Protein AF-A0A935FWS9-F1 (afdb_monomer_lite)

Foldseek 3Di:
DDDDDDDDDDDDDDDPPPPDDQPPVCQKPPFAALLRCQQHDDPNHGGEPDPNSHVDDDPVVVVLQVVLVVPQAFADQVLHGDNPPGAQEEEEAEEPVSQVVLVVVQVVVVPDPVDDPRYDYFYLYYHPDALVQLLDLPRVSVVSSQVSQVVVVHGLSNHAEYEYEGHDFPDPDLDVPVVVVVVVVSVVSNVVSSCVSRVNHRYYHYDYDDDDPSDPDSRHDDNCVRRRHMDRDDD

pLDDT: mean 84.5, std 18.82, range [33.78, 98.88]

Sequence (235 aa):
MRKNFVLAVILFLTMPSYIFSQACSTTSVGFTPLNDLGTSYFRGYQGGLYQAGSNSRPYSHNAAGTTIAKQLIPLDTNGIYNPSSGRIVFLSIGMSNTNMEFGALMTLVSSSTDVNPKMRLVNGAQGGFHINLLIDSNNIYWTNVMNILTASGFSAKQVQAVWYKNVDQGSTDTTFPGYPNSLRAKHKTVLNILRNKFSNLKECYMASRIYAGYATGPANPEPSILLGLGCKMGN

Radius of gyration: 23.24 Å; chains: 1; bounding box: 45×86×51 Å

Structure (mmCIF, N/CA/C/O backbone):
data_AF-A0A935FWS9-F1
#
_entry.id   AF-A0A935FWS9-F1
#
loop_
_atom_site.group_PDB
_atom_site.id
_atom_site.type_symbol
_atom_site.label_atom_id
_atom_site.label_alt_id
_atom_site.label_comp_id
_atom_site.label_asym_id
_atom_site.label_entity_id
_atom_site.label_seq_id
_atom_site.pdbx_PDB_ins_code
_atom_site.Cartn_x
_atom_site.Cartn_y
_atom_site.Cartn_z
_atom_site.occupancy
_atom_site.B_iso_or_equiv
_atom_site.auth_seq_id
_atom_site.auth_comp_id
_atom_site.auth_asym_id
_atom_site.auth_atom_id
_atom_site.pdbx_PDB_model_num
ATOM 1 N N . MET A 1 1 ? 22.485 70.036 16.823 1.00 42.06 1 MET A N 1
ATOM 2 C CA . MET A 1 1 ? 22.776 69.002 15.804 1.00 42.06 1 MET A CA 1
ATOM 3 C C . MET A 1 1 ? 21.504 68.202 15.539 1.00 42.06 1 MET A C 1
ATOM 5 O O . MET A 1 1 ? 21.098 67.429 16.396 1.00 42.06 1 MET A O 1
ATOM 9 N N . ARG A 1 2 ? 20.816 68.460 14.418 1.00 34.12 2 ARG A N 1
ATOM 10 C CA . ARG A 1 2 ? 19.601 67.733 14.003 1.00 34.12 2 ARG A CA 1
ATOM 11 C C . ARG A 1 2 ? 20.019 66.432 13.304 1.00 34.12 2 ARG A C 1
ATOM 13 O O . ARG A 1 2 ? 20.815 66.489 12.374 1.00 34.12 2 ARG A O 1
ATOM 20 N N . LYS A 1 3 ? 19.521 65.280 13.766 1.00 40.69 3 LYS A N 1
ATOM 21 C CA . LYS A 1 3 ? 19.700 63.979 13.100 1.00 40.69 3 LYS A CA 1
ATOM 22 C C . LYS A 1 3 ? 18.551 63.785 12.108 1.00 40.69 3 LYS A C 1
ATOM 24 O O . LYS A 1 3 ? 17.404 63.675 12.530 1.00 40.69 3 LYS A O 1
ATOM 29 N N . ASN A 1 4 ? 18.861 63.760 10.815 1.00 37.09 4 ASN A N 1
ATOM 30 C CA . ASN A 1 4 ? 17.900 63.434 9.764 1.00 37.09 4 ASN A CA 1
ATOM 31 C C . ASN A 1 4 ? 17.787 61.907 9.656 1.00 37.09 4 ASN A C 1
ATOM 33 O O . ASN A 1 4 ? 18.777 61.235 9.375 1.00 37.09 4 ASN A O 1
ATOM 37 N N . PHE A 1 5 ? 16.592 61.368 9.887 1.00 41.53 5 PHE A N 1
ATOM 38 C CA . PHE A 1 5 ? 16.256 59.976 9.594 1.00 41.53 5 PHE A CA 1
ATOM 39 C C . PHE A 1 5 ? 15.811 59.893 8.130 1.00 41.53 5 PHE A C 1
ATOM 41 O O . PHE A 1 5 ? 14.834 60.534 7.748 1.00 41.53 5 PHE A O 1
ATOM 48 N N . VAL A 1 6 ? 16.531 59.131 7.306 1.00 41.31 6 VAL A N 1
ATOM 49 C CA . VAL A 1 6 ? 16.106 58.808 5.937 1.00 41.31 6 VAL A CA 1
ATOM 50 C C . VAL A 1 6 ? 15.284 57.524 6.006 1.00 41.31 6 VAL A C 1
ATOM 52 O O . VAL A 1 6 ? 15.795 56.477 6.398 1.00 41.31 6 VAL A O 1
ATOM 55 N N . LEU A 1 7 ? 14.001 57.616 5.661 1.00 36.16 7 LEU A N 1
ATOM 56 C CA . LEU A 1 7 ? 13.092 56.478 5.555 1.00 36.16 7 LEU A CA 1
ATOM 57 C C . LEU A 1 7 ? 13.214 55.900 4.134 1.00 36.16 7 LEU A C 1
ATOM 59 O O . LEU A 1 7 ? 12.848 56.564 3.166 1.00 36.16 7 LEU A O 1
ATOM 63 N N . ALA A 1 8 ? 13.755 54.689 3.993 1.00 38.66 8 ALA A N 1
ATOM 64 C CA . ALA A 1 8 ? 13.797 53.985 2.714 1.00 38.66 8 ALA A CA 1
ATOM 65 C C . ALA A 1 8 ? 12.477 53.225 2.502 1.00 38.66 8 ALA A C 1
ATOM 67 O O . ALA A 1 8 ? 12.163 52.295 3.244 1.00 38.66 8 ALA A O 1
ATOM 68 N N . VAL A 1 9 ? 11.700 53.624 1.495 1.00 40.53 9 VAL A N 1
ATOM 69 C CA . VAL A 1 9 ? 10.491 52.911 1.056 1.00 40.53 9 VAL A CA 1
ATOM 70 C C . VAL A 1 9 ? 10.910 51.844 0.044 1.00 40.53 9 VAL A C 1
ATOM 72 O O . VAL A 1 9 ? 11.349 52.169 -1.056 1.00 40.53 9 VAL A O 1
ATOM 75 N N . ILE A 1 10 ? 10.794 50.568 0.418 1.00 46.75 10 ILE A N 1
ATOM 76 C CA . ILE A 1 10 ? 11.008 49.430 -0.486 1.00 46.75 10 ILE A CA 1
ATOM 77 C C . ILE A 1 10 ? 9.683 49.130 -1.193 1.00 46.75 10 ILE A C 1
ATOM 79 O O . ILE A 1 10 ? 8.721 48.683 -0.572 1.00 46.75 10 ILE A O 1
ATOM 83 N N . LEU A 1 11 ? 9.636 49.393 -2.499 1.00 36.62 11 LEU A N 1
ATOM 84 C CA . LEU A 1 11 ? 8.504 49.081 -3.369 1.00 36.62 11 LEU A CA 1
ATOM 85 C C . LEU A 1 11 ? 8.598 47.609 -3.813 1.00 36.62 11 LEU A C 1
ATOM 87 O O . LEU A 1 11 ? 9.450 47.258 -4.629 1.00 36.62 11 LEU A O 1
ATOM 91 N N . PHE A 1 12 ? 7.738 46.736 -3.280 1.00 42.50 12 PHE A N 1
ATOM 92 C CA . PHE A 1 12 ? 7.613 45.352 -3.751 1.00 42.50 12 PHE A CA 1
ATOM 93 C C . PHE A 1 12 ? 6.838 45.318 -5.078 1.00 42.50 12 PHE A C 1
ATOM 95 O O . PHE A 1 12 ? 5.613 45.396 -5.098 1.00 42.50 12 PHE A O 1
ATOM 102 N N . LEU A 1 13 ? 7.560 45.187 -6.193 1.00 42.03 13 LEU A N 1
ATOM 103 C CA . LEU A 1 13 ? 6.992 44.832 -7.495 1.00 42.03 13 LEU A CA 1
ATOM 104 C C . LEU A 1 13 ? 6.585 43.351 -7.476 1.00 42.03 13 LEU A C 1
ATOM 106 O O . LEU A 1 13 ? 7.431 42.464 -7.576 1.00 42.03 13 LEU A O 1
ATOM 110 N N . THR A 1 14 ? 5.289 43.070 -7.343 1.00 46.28 14 THR A N 1
ATOM 111 C CA . THR A 1 14 ? 4.741 41.725 -7.547 1.00 46.28 14 THR A CA 1
ATOM 112 C C . THR A 1 14 ? 4.687 41.430 -9.045 1.00 46.28 14 THR A C 1
ATOM 114 O O . THR A 1 14 ? 3.796 41.879 -9.762 1.00 46.28 14 THR A O 1
ATOM 117 N N . MET A 1 15 ? 5.668 40.678 -9.542 1.00 50.91 15 MET A N 1
ATOM 118 C CA . MET A 1 15 ? 5.615 40.120 -10.893 1.00 50.91 15 MET A CA 1
ATOM 119 C C . MET A 1 15 ? 4.501 39.063 -10.941 1.00 50.91 15 MET A C 1
ATOM 121 O O . MET A 1 15 ? 4.548 38.116 -10.152 1.00 50.91 15 MET A O 1
ATOM 125 N N . PRO A 1 16 ? 3.493 39.187 -11.822 1.00 45.72 16 PRO A N 1
ATOM 126 C CA . PRO A 1 16 ? 2.500 38.140 -11.998 1.00 45.72 16 PRO A CA 1
ATOM 127 C C . PRO A 1 16 ? 3.188 36.907 -12.589 1.00 45.72 16 PRO A C 1
ATOM 129 O O . PRO A 1 16 ? 3.711 36.934 -13.703 1.00 45.72 16 PRO A O 1
ATOM 132 N N . SER A 1 17 ? 3.208 35.817 -11.827 1.00 43.94 17 SER A N 1
ATOM 133 C CA . SER A 1 17 ? 3.662 34.518 -12.309 1.00 43.94 17 SER A CA 1
ATOM 134 C C . SER A 1 17 ? 2.666 34.006 -13.347 1.00 43.94 17 SER A C 1
ATOM 136 O O . SER A 1 17 ? 1.604 33.491 -12.999 1.00 43.94 17 SER A O 1
ATOM 138 N N . TYR A 1 18 ? 2.994 34.147 -14.629 1.00 44.62 18 TYR A N 1
ATOM 139 C CA . TYR A 1 18 ? 2.274 33.468 -15.700 1.00 44.62 18 TYR A CA 1
ATOM 140 C C . TYR A 1 18 ? 2.532 31.963 -15.573 1.00 44.62 18 TYR A C 1
ATOM 142 O O . TYR A 1 18 ? 3.597 31.466 -15.939 1.00 44.62 18 TYR A O 1
ATOM 150 N N . ILE A 1 19 ? 1.569 31.224 -15.020 1.00 44.12 19 ILE A N 1
ATOM 151 C CA . ILE A 1 19 ? 1.578 29.763 -15.084 1.00 44.12 19 ILE A CA 1
ATOM 152 C C . ILE A 1 19 ? 1.108 29.398 -16.491 1.00 44.12 19 ILE A C 1
ATOM 154 O O . ILE A 1 19 ? -0.089 29.387 -16.774 1.00 44.12 19 ILE A O 1
ATOM 158 N N . PHE A 1 20 ? 2.050 29.140 -17.397 1.00 50.66 20 PHE A N 1
ATOM 159 C CA . PHE A 1 20 ? 1.716 28.513 -18.670 1.00 50.66 20 PHE A CA 1
ATOM 160 C C . PHE A 1 20 ? 1.107 27.134 -18.389 1.00 50.66 20 PHE A C 1
ATOM 162 O O . PHE A 1 20 ? 1.654 26.352 -17.607 1.00 50.66 20 PHE A O 1
ATOM 169 N N . SER A 1 21 ? -0.032 26.840 -19.019 1.00 49.81 21 SER A N 1
ATOM 170 C CA . SER A 1 21 ? -0.587 25.487 -19.045 1.00 49.81 21 SER A CA 1
ATOM 171 C C . SER A 1 21 ? 0.479 24.529 -19.583 1.00 49.81 21 SER A C 1
ATOM 173 O O . SER A 1 21 ? 1.124 24.822 -20.592 1.00 49.81 21 SER A O 1
ATOM 175 N N . GLN A 1 22 ? 0.705 23.407 -18.896 1.00 57.44 22 GLN A N 1
ATOM 176 C CA . GLN A 1 22 ? 1.604 22.375 -19.406 1.00 57.44 22 GLN A CA 1
ATOM 177 C C . GLN A 1 22 ? 1.050 21.843 -20.732 1.00 57.44 22 GLN A C 1
ATOM 179 O O . GLN A 1 22 ? -0.145 21.568 -20.848 1.00 57.44 22 GLN A O 1
ATOM 184 N N . ALA A 1 23 ? 1.919 21.695 -21.733 1.00 58.28 23 ALA A N 1
ATOM 185 C CA . ALA A 1 23 ? 1.564 21.097 -23.014 1.00 58.28 23 ALA A CA 1
ATOM 186 C C . ALA A 1 23 ? 1.174 19.618 -22.821 1.00 58.28 23 ALA A C 1
ATOM 188 O O . ALA A 1 23 ? 2.011 18.724 -22.900 1.00 58.28 23 ALA A O 1
ATOM 189 N N . CYS A 1 24 ? -0.114 19.365 -22.581 1.00 58.91 24 CYS A N 1
ATOM 190 C CA . CYS A 1 24 ? -0.708 18.028 -22.450 1.00 58.91 24 CYS A CA 1
ATOM 191 C C . CYS A 1 24 ? -0.886 17.293 -23.794 1.00 58.91 24 CYS A C 1
ATOM 193 O O . CYS A 1 24 ? -1.531 16.248 -23.839 1.00 58.91 24 CYS A O 1
ATOM 195 N N . SER A 1 25 ? -0.361 17.827 -24.902 1.00 64.81 25 SER A N 1
ATOM 196 C CA . SER A 1 25 ? -0.478 17.213 -26.232 1.00 64.81 25 SER A CA 1
ATOM 197 C C . SER A 1 25 ? 0.461 16.019 -26.435 1.00 64.81 25 SER A C 1
ATOM 199 O O . SER A 1 25 ? 0.202 15.181 -27.297 1.00 64.81 25 SER A O 1
ATOM 201 N N . THR A 1 26 ? 1.530 15.904 -25.643 1.00 61.75 26 THR A N 1
ATOM 202 C CA . THR A 1 26 ? 2.487 14.795 -25.742 1.00 61.75 26 THR A CA 1
ATOM 203 C C . THR A 1 26 ? 2.038 13.622 -24.873 1.00 61.75 26 THR A C 1
ATOM 205 O O . THR A 1 26 ? 2.400 13.515 -23.705 1.00 61.75 26 THR A O 1
ATOM 208 N N . THR A 1 27 ? 1.255 12.712 -25.450 1.00 63.41 27 THR A N 1
ATOM 209 C CA . THR A 1 27 ? 0.729 11.523 -24.750 1.00 63.41 27 THR A CA 1
ATOM 210 C C . THR A 1 27 ? 1.628 10.288 -24.859 1.00 63.41 27 THR A C 1
ATOM 212 O O . THR A 1 27 ? 1.347 9.267 -24.232 1.00 63.41 27 THR A O 1
ATOM 215 N N . SER A 1 28 ? 2.709 10.358 -25.644 1.00 67.25 28 SER A N 1
ATOM 216 C CA . SER A 1 28 ? 3.634 9.248 -25.879 1.00 67.25 28 SER A CA 1
ATOM 217 C C . SER A 1 28 ? 5.058 9.737 -26.137 1.00 67.25 28 SER A C 1
ATOM 219 O O . SER A 1 28 ? 5.274 10.806 -26.702 1.00 67.25 28 SER A O 1
ATOM 221 N N . VAL A 1 29 ? 6.027 8.907 -25.754 1.00 70.56 29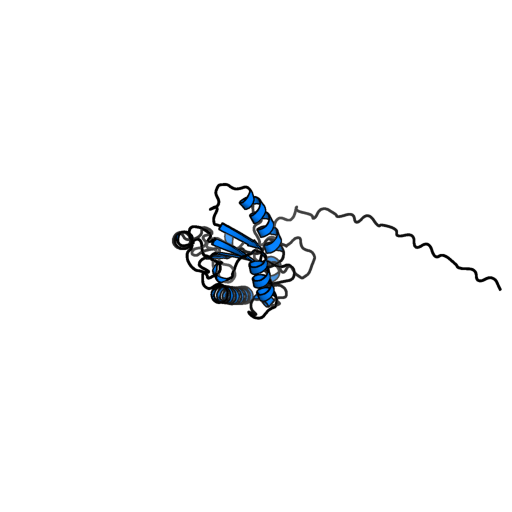 VAL A N 1
ATOM 222 C CA . VAL A 1 29 ? 7.468 9.082 -26.012 1.00 70.56 29 VAL A CA 1
ATOM 223 C C . VAL A 1 29 ? 7.977 8.163 -27.134 1.00 70.56 29 VAL A C 1
ATOM 225 O O . VAL A 1 29 ? 9.178 7.984 -27.292 1.00 70.56 29 VAL A O 1
ATOM 228 N N . GLY A 1 30 ? 7.074 7.524 -27.888 1.00 73.06 30 GLY A N 1
ATOM 229 C CA . GLY A 1 30 ? 7.418 6.645 -29.016 1.00 73.06 30 GLY A CA 1
ATOM 230 C C . GLY A 1 30 ? 7.855 5.223 -28.637 1.00 73.06 30 GLY A C 1
ATOM 231 O O . GLY A 1 30 ? 8.070 4.399 -29.522 1.00 73.06 30 GLY A O 1
ATOM 232 N N . PHE A 1 31 ? 7.944 4.897 -27.345 1.00 79.44 31 PHE A N 1
ATOM 233 C CA . PHE A 1 31 ? 8.225 3.538 -26.874 1.00 79.44 31 PHE A CA 1
ATOM 234 C C . PHE A 1 31 ? 6.938 2.738 -26.651 1.00 79.44 31 PHE A C 1
ATOM 236 O O . PHE A 1 31 ? 5.949 3.268 -26.146 1.00 79.44 31 PHE A O 1
ATOM 243 N N . THR A 1 32 ? 6.967 1.441 -26.972 1.00 83.88 32 THR A N 1
ATOM 244 C CA . THR A 1 32 ? 5.836 0.535 -26.706 1.00 83.88 32 THR A CA 1
ATOM 245 C C . THR A 1 32 ? 5.708 0.294 -25.195 1.00 83.88 32 THR A C 1
ATOM 247 O O . THR A 1 32 ? 6.705 -0.066 -24.557 1.00 83.88 32 THR A O 1
ATOM 250 N N . PRO A 1 33 ? 4.527 0.500 -24.585 1.00 83.94 33 PRO A N 1
ATOM 251 C CA . PRO A 1 33 ? 4.304 0.174 -23.179 1.00 83.94 33 PRO A CA 1
ATOM 252 C C . PRO A 1 33 ? 4.441 -1.320 -22.875 1.00 83.94 33 PRO A C 1
ATOM 254 O O . PRO A 1 33 ? 4.102 -2.165 -23.700 1.00 83.94 33 PRO A O 1
ATOM 257 N N . LEU A 1 34 ? 4.877 -1.663 -21.656 1.00 85.00 34 LEU A N 1
ATOM 258 C CA . LEU A 1 34 ? 5.063 -3.062 -21.233 1.00 85.00 34 LEU A CA 1
ATOM 259 C C . LEU A 1 34 ? 3.788 -3.904 -21.408 1.00 85.00 34 LEU A C 1
ATOM 261 O O . LEU A 1 34 ? 3.850 -5.050 -21.847 1.00 85.00 34 LEU A O 1
ATOM 265 N N . ASN A 1 35 ? 2.634 -3.325 -21.082 1.00 87.56 35 ASN A N 1
ATOM 266 C CA . ASN A 1 35 ? 1.335 -3.968 -21.231 1.00 87.56 35 ASN A CA 1
ATOM 267 C C . ASN A 1 35 ? 0.885 -4.081 -22.700 1.00 87.56 35 ASN A C 1
ATOM 269 O O . ASN A 1 35 ? 0.046 -4.916 -23.008 1.00 87.56 35 ASN A O 1
ATOM 273 N N . ASP A 1 36 ? 1.458 -3.313 -23.622 1.00 90.44 36 ASP A N 1
ATOM 274 C CA . ASP A 1 36 ? 1.115 -3.386 -25.047 1.00 90.44 36 ASP A CA 1
ATOM 275 C C . ASP A 1 36 ? 2.052 -4.324 -25.834 1.00 90.44 36 ASP A C 1
ATOM 277 O O . ASP A 1 36 ? 1.741 -4.700 -26.959 1.00 90.44 36 ASP A O 1
ATOM 281 N N . LEU A 1 37 ? 3.164 -4.775 -25.235 1.00 90.25 37 LEU A N 1
ATOM 282 C CA . LEU A 1 37 ? 4.055 -5.776 -25.843 1.00 90.25 37 LEU A CA 1
ATOM 283 C C . LEU A 1 37 ? 3.387 -7.149 -26.036 1.00 90.25 37 LEU A C 1
ATOM 285 O O . LEU A 1 37 ? 3.788 -7.909 -26.922 1.00 90.25 37 LEU A O 1
ATOM 289 N N . GLY A 1 38 ? 2.400 -7.492 -25.201 1.00 91.00 38 GLY A N 1
ATOM 290 C CA . GLY A 1 38 ? 1.742 -8.798 -25.221 1.00 91.00 38 GLY A CA 1
ATOM 291 C C . GLY A 1 38 ? 2.744 -9.946 -25.067 1.00 91.00 38 GLY A C 1
ATOM 292 O O . GLY A 1 38 ? 3.577 -9.945 -24.163 1.00 91.00 38 GLY A O 1
ATOM 293 N N . THR A 1 39 ? 2.695 -10.922 -25.973 1.00 94.38 39 THR A N 1
ATOM 294 C CA . THR A 1 39 ? 3.611 -12.076 -25.985 1.00 94.38 39 THR A CA 1
ATOM 295 C C . THR A 1 39 ? 5.015 -11.756 -26.511 1.00 94.38 39 THR A C 1
ATOM 297 O O . THR A 1 39 ? 5.860 -12.651 -26.528 1.00 94.38 39 THR A O 1
ATOM 300 N N . SER A 1 40 ? 5.274 -10.518 -26.946 1.00 94.06 40 SER A N 1
ATOM 301 C CA . SER A 1 40 ? 6.591 -10.071 -27.419 1.00 94.06 40 SER A CA 1
ATOM 302 C C . SER A 1 40 ? 7.578 -9.898 -26.263 1.00 94.06 40 SER A C 1
ATOM 304 O O . SER A 1 40 ? 7.205 -9.949 -25.091 1.00 94.06 40 SER A O 1
ATOM 306 N N . TYR A 1 41 ? 8.851 -9.671 -26.589 1.00 91.19 41 TYR A N 1
ATOM 307 C CA . TYR A 1 41 ? 9.925 -9.576 -25.605 1.00 91.19 41 TYR A CA 1
ATOM 308 C C . TYR A 1 41 ? 10.610 -8.213 -25.641 1.00 91.19 41 TYR A C 1
ATOM 310 O O . TYR A 1 41 ? 10.913 -7.678 -26.704 1.00 91.19 41 TYR A O 1
ATOM 318 N N . PHE A 1 42 ? 10.941 -7.699 -24.462 1.00 87.81 42 PHE A N 1
ATOM 319 C CA . PHE A 1 42 ? 11.822 -6.560 -24.272 1.00 87.81 42 PHE A CA 1
ATOM 320 C C . PHE A 1 42 ? 13.110 -7.031 -23.591 1.00 87.81 42 PHE A C 1
ATOM 322 O O . PHE A 1 42 ? 13.091 -7.472 -22.442 1.00 87.81 42 PHE A O 1
ATOM 329 N N . ARG A 1 43 ? 14.239 -6.984 -24.316 1.00 88.38 43 ARG A N 1
ATOM 330 C CA . ARG A 1 43 ? 15.569 -7.406 -23.822 1.00 88.38 43 ARG A CA 1
ATOM 331 C C . ARG A 1 43 ? 15.568 -8.796 -23.154 1.00 88.38 43 ARG A C 1
ATOM 333 O O . ARG A 1 43 ? 16.187 -8.993 -22.114 1.00 88.38 43 ARG A O 1
ATOM 340 N N . GLY A 1 44 ? 14.840 -9.749 -23.743 1.00 89.50 44 GLY A N 1
ATOM 341 C CA . GLY A 1 44 ? 14.724 -11.126 -23.244 1.00 89.50 44 GLY A CA 1
ATOM 342 C C . GLY A 1 44 ? 13.626 -11.363 -22.199 1.00 89.50 44 GLY A C 1
ATOM 343 O O . GLY A 1 44 ? 13.451 -12.495 -21.761 1.00 89.50 44 GLY A O 1
ATOM 344 N N . TYR A 1 45 ? 12.850 -10.340 -21.827 1.00 88.75 45 TYR A N 1
ATOM 345 C CA . TYR A 1 45 ? 11.742 -10.449 -20.873 1.00 88.75 45 TYR A CA 1
ATOM 346 C C . TYR A 1 45 ? 10.405 -10.327 -21.593 1.00 88.75 45 TYR A C 1
ATOM 348 O O . TYR A 1 45 ? 10.212 -9.391 -22.365 1.00 88.75 45 TYR A O 1
ATOM 356 N N . GLN A 1 46 ? 9.494 -11.269 -21.349 1.00 92.56 46 GLN A N 1
ATOM 357 C CA . GLN A 1 46 ? 8.160 -11.240 -21.948 1.00 92.56 46 GLN A CA 1
ATOM 358 C C . GLN A 1 46 ? 7.383 -10.003 -21.475 1.00 92.56 46 GLN A C 1
ATOM 360 O O . GLN A 1 46 ? 7.489 -9.605 -20.313 1.00 92.56 46 GLN A O 1
ATOM 365 N N . GLY A 1 47 ? 6.623 -9.409 -22.392 1.00 90.94 47 GLY A N 1
ATOM 366 C CA . GLY A 1 47 ? 5.680 -8.337 -22.117 1.00 90.94 47 GLY A CA 1
ATOM 367 C C . GLY A 1 47 ? 4.484 -8.778 -21.276 1.00 90.94 47 GLY A C 1
ATOM 368 O O . GLY A 1 47 ? 4.410 -9.910 -20.795 1.00 90.94 47 GLY A O 1
ATOM 369 N N . GLY A 1 48 ? 3.527 -7.865 -21.113 1.00 90.94 48 GLY A N 1
ATOM 370 C CA . GLY A 1 48 ? 2.371 -8.064 -20.245 1.00 90.94 48 GLY A CA 1
ATOM 371 C C . GLY A 1 48 ? 2.688 -7.819 -18.767 1.00 90.94 48 GLY A C 1
ATOM 372 O O . GLY A 1 48 ? 3.833 -7.861 -18.321 1.00 90.94 48 GLY A O 1
ATOM 373 N N . LEU A 1 49 ? 1.650 -7.529 -17.984 1.00 88.31 49 LEU A N 1
ATOM 374 C CA . LEU A 1 49 ? 1.769 -7.365 -16.528 1.00 88.31 49 LEU A CA 1
ATOM 375 C C . LEU A 1 49 ? 1.824 -8.710 -15.781 1.00 88.31 49 LEU A C 1
ATOM 377 O O . LEU A 1 49 ? 2.169 -8.751 -14.599 1.00 88.31 49 LEU A O 1
ATOM 381 N N . TYR A 1 50 ? 1.474 -9.801 -16.463 1.00 90.44 50 TYR A N 1
ATOM 382 C CA . TYR A 1 50 ? 1.394 -11.160 -15.942 1.00 90.44 50 TYR A CA 1
ATOM 383 C C . TYR A 1 50 ? 1.938 -12.177 -16.955 1.00 90.44 50 TYR A C 1
ATOM 385 O O . TYR A 1 50 ? 2.265 -11.844 -18.093 1.00 90.44 50 TYR A O 1
ATOM 393 N N . GLN A 1 51 ? 2.039 -13.438 -16.525 1.00 88.88 51 GLN A N 1
ATOM 394 C CA . GLN A 1 51 ? 2.549 -14.541 -17.346 1.00 88.88 51 GLN A CA 1
ATOM 395 C C . GLN A 1 51 ? 1.830 -14.647 -18.702 1.00 88.88 51 GLN A C 1
ATOM 397 O O . GLN A 1 51 ? 0.649 -14.312 -18.820 1.00 88.88 51 GLN A O 1
ATOM 402 N N . ALA A 1 52 ? 2.554 -15.157 -19.703 1.00 91.75 52 ALA A N 1
ATOM 403 C CA . ALA A 1 52 ? 2.068 -15.368 -21.066 1.00 91.75 52 ALA A CA 1
ATOM 404 C C . ALA A 1 52 ? 1.634 -14.082 -21.798 1.00 91.75 52 ALA A C 1
ATOM 406 O O . ALA A 1 52 ? 0.785 -14.136 -22.684 1.00 91.75 52 ALA A O 1
ATOM 407 N N . GLY A 1 53 ? 2.200 -12.922 -21.448 1.00 92.31 53 GLY A N 1
ATOM 408 C CA . GLY A 1 53 ? 1.883 -11.660 -22.125 1.00 92.31 53 GLY A CA 1
ATOM 409 C C . GLY A 1 53 ? 0.551 -11.029 -21.717 1.00 92.31 53 GLY A C 1
ATOM 410 O O . GLY A 1 53 ? 0.076 -10.113 -22.384 1.00 92.31 53 GLY A O 1
ATOM 411 N N . SER A 1 54 ? -0.079 -11.517 -20.647 1.00 93.56 54 SER A N 1
ATOM 412 C CA . SER A 1 54 ? -1.396 -11.053 -20.210 1.00 93.56 54 SER A CA 1
ATOM 413 C C . SER A 1 54 ? -1.314 -9.771 -19.380 1.00 93.56 54 SER A C 1
ATOM 415 O O . SER A 1 54 ? -0.404 -9.584 -18.575 1.00 93.56 54 SER A O 1
ATOM 417 N N . ASN A 1 55 ? -2.328 -8.913 -19.500 1.00 91.44 55 ASN A N 1
ATOM 418 C CA . ASN A 1 55 ? -2.561 -7.797 -18.572 1.00 9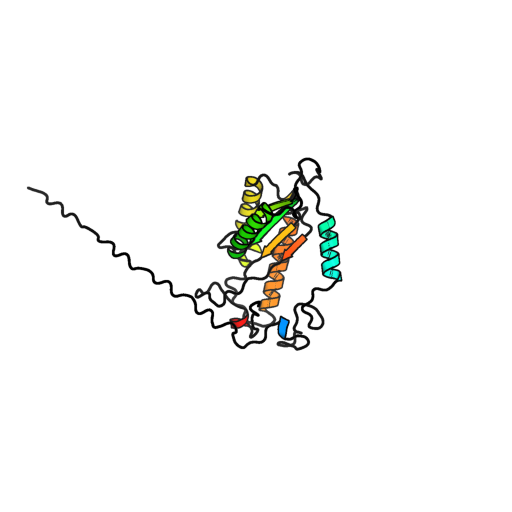1.44 55 ASN A CA 1
ATOM 419 C C . ASN A 1 55 ? -3.687 -8.076 -17.580 1.00 91.44 55 ASN A C 1
ATOM 421 O O . ASN A 1 55 ? -3.925 -7.287 -16.665 1.00 91.44 55 ASN A O 1
ATOM 425 N N . SER A 1 56 ? -4.380 -9.199 -17.747 1.00 91.69 56 SER A N 1
ATOM 426 C CA . SER A 1 56 ? -5.412 -9.638 -16.825 1.00 91.69 56 SER A CA 1
ATOM 427 C C . SER A 1 56 ? -4.754 -10.326 -15.642 1.00 91.69 56 SER A C 1
ATOM 429 O O . SER A 1 56 ? -4.019 -11.303 -15.799 1.00 91.69 56 SER A O 1
ATOM 431 N N . ARG A 1 57 ? -5.047 -9.823 -14.441 1.00 88.94 57 ARG A N 1
ATOM 432 C CA . ARG A 1 57 ? -4.573 -10.443 -13.206 1.00 88.94 57 ARG A CA 1
ATOM 433 C C . ARG A 1 57 ? -5.053 -11.898 -13.130 1.00 88.94 57 ARG A C 1
ATOM 435 O O . ARG A 1 57 ? -6.249 -12.125 -13.314 1.00 88.94 57 ARG A O 1
ATOM 442 N N . PRO A 1 58 ? -4.170 -12.872 -12.831 1.00 93.75 58 PRO A N 1
ATOM 443 C CA . PRO A 1 58 ? -4.557 -14.269 -12.714 1.00 93.75 58 PRO A CA 1
ATOM 444 C C . PRO A 1 58 ? -5.702 -14.461 -11.721 1.00 93.75 58 PRO A C 1
ATOM 446 O O . PRO A 1 58 ? -5.681 -13.897 -10.622 1.00 93.75 58 PRO A O 1
ATOM 449 N N . TYR A 1 59 ? -6.671 -15.305 -12.085 1.00 93.75 59 TYR A N 1
ATOM 450 C CA . TYR A 1 59 ? -7.829 -15.614 -11.242 1.00 93.75 59 TYR A CA 1
ATOM 451 C C . TYR A 1 59 ? -7.414 -16.071 -9.839 1.00 93.75 59 TYR A C 1
ATOM 453 O O . TYR A 1 59 ? -7.954 -15.586 -8.849 1.00 93.75 59 TYR A O 1
ATOM 461 N N . SER A 1 60 ? -6.400 -16.936 -9.746 1.00 93.75 60 SER A N 1
ATOM 462 C CA . SER A 1 60 ? -5.874 -17.439 -8.473 1.00 93.75 60 SER A CA 1
ATOM 463 C C . SER A 1 60 ? -5.368 -16.325 -7.551 1.00 93.75 60 SER A C 1
ATOM 465 O O . SER A 1 60 ? -5.562 -16.402 -6.341 1.00 93.75 60 SER A O 1
ATOM 467 N N . HIS A 1 61 ? -4.778 -15.260 -8.102 1.00 91.00 61 HIS A N 1
ATOM 468 C CA . HIS A 1 61 ? -4.320 -14.117 -7.314 1.00 91.00 61 HIS A CA 1
ATOM 469 C C . HIS A 1 61 ? -5.499 -13.295 -6.776 1.00 91.00 61 HIS A C 1
ATOM 471 O O . HIS A 1 61 ? -5.506 -12.930 -5.603 1.00 91.00 61 HIS A O 1
ATOM 477 N N . ASN A 1 62 ? -6.521 -13.044 -7.605 1.00 90.19 62 ASN A N 1
ATOM 478 C CA . ASN A 1 62 ? -7.741 -12.364 -7.158 1.00 90.19 62 ASN A CA 1
ATOM 479 C C . ASN A 1 62 ? -8.486 -13.185 -6.097 1.00 90.19 62 ASN A C 1
ATOM 481 O O . ASN A 1 62 ? -8.848 -12.648 -5.055 1.00 90.19 62 ASN A O 1
ATOM 485 N N . ALA A 1 63 ? -8.657 -14.490 -6.321 1.00 95.50 63 ALA A N 1
ATOM 486 C CA . ALA A 1 63 ? -9.314 -15.389 -5.376 1.00 95.50 63 ALA A CA 1
ATOM 487 C C . ALA A 1 63 ? -8.577 -15.452 -4.026 1.00 95.50 63 ALA A C 1
ATOM 489 O O . ALA A 1 63 ? -9.221 -15.435 -2.973 1.00 95.50 63 ALA A O 1
ATOM 490 N N . ALA A 1 64 ? -7.238 -15.465 -4.039 1.00 95.69 64 ALA A N 1
ATOM 491 C CA . ALA A 1 64 ? -6.429 -15.399 -2.824 1.00 95.69 64 ALA A CA 1
ATOM 492 C C . ALA A 1 64 ? -6.644 -14.077 -2.068 1.00 95.69 64 ALA A C 1
ATOM 494 O O . ALA A 1 64 ? -6.923 -14.110 -0.870 1.00 95.69 64 ALA A O 1
ATOM 495 N N . GLY A 1 65 ? -6.599 -12.934 -2.764 1.00 94.38 65 GLY A N 1
ATOM 496 C CA . GLY A 1 65 ? -6.877 -11.619 -2.171 1.00 94.38 65 GLY A CA 1
ATOM 497 C C . GLY A 1 65 ? -8.275 -11.545 -1.555 1.00 94.38 65 GLY A C 1
ATOM 498 O O . GLY A 1 65 ? -8.421 -11.241 -0.377 1.00 94.38 65 GLY A O 1
ATOM 499 N N . THR A 1 66 ? -9.313 -11.961 -2.289 1.00 95.62 66 THR A N 1
ATOM 500 C CA . THR A 1 66 ? -10.688 -12.016 -1.764 1.00 95.62 66 THR A CA 1
ATOM 501 C C . THR A 1 66 ? -10.818 -12.939 -0.549 1.00 95.62 66 THR A C 1
ATOM 503 O O . THR A 1 66 ? -11.556 -12.629 0.386 1.00 95.62 66 THR A O 1
ATOM 506 N N . THR A 1 67 ? -10.109 -14.070 -0.533 1.00 97.81 67 THR A N 1
ATOM 507 C CA . THR A 1 67 ? -10.102 -14.988 0.616 1.00 97.81 67 THR A CA 1
ATOM 508 C C . THR A 1 67 ? -9.482 -14.329 1.847 1.00 97.81 67 THR A C 1
ATOM 510 O O . THR A 1 67 ? -10.036 -14.448 2.936 1.00 97.81 67 THR A O 1
ATOM 513 N N . ILE A 1 68 ? -8.381 -13.592 1.679 1.00 97.56 68 ILE A N 1
ATOM 514 C CA . ILE A 1 68 ? -7.728 -12.834 2.753 1.00 97.56 68 ILE A CA 1
ATOM 515 C C . ILE A 1 68 ? -8.624 -11.687 3.238 1.00 97.56 68 ILE A C 1
ATOM 517 O O . ILE A 1 68 ? -8.818 -11.532 4.444 1.00 97.56 68 ILE A O 1
ATOM 521 N N . ALA A 1 69 ? -9.221 -10.923 2.320 1.00 96.12 69 ALA A N 1
ATOM 522 C CA . ALA A 1 69 ? -10.089 -9.791 2.635 1.00 96.12 69 ALA A CA 1
ATOM 523 C C . ALA A 1 69 ? -11.299 -10.202 3.497 1.00 96.12 69 ALA A C 1
ATOM 525 O O . ALA A 1 69 ? -11.689 -9.492 4.423 1.00 96.12 69 ALA A O 1
ATOM 526 N N . LYS A 1 70 ? -11.855 -11.401 3.270 1.00 96.38 70 LYS A N 1
ATOM 527 C CA . LYS A 1 70 ? -12.936 -11.970 4.099 1.00 96.38 70 LYS A CA 1
ATOM 528 C C . LYS A 1 70 ? -12.519 -12.283 5.542 1.00 96.38 70 LYS A C 1
ATOM 530 O O . LYS A 1 70 ? -13.385 -12.482 6.387 1.00 96.38 70 LYS A O 1
ATOM 535 N N . GLN A 1 71 ? -11.221 -12.336 5.836 1.00 97.38 71 GLN A N 1
ATOM 536 C CA . GLN A 1 71 ? -10.691 -12.581 7.180 1.00 97.38 71 GLN A CA 1
ATOM 537 C C . GLN A 1 71 ? -10.399 -11.290 7.954 1.00 97.38 71 GLN A C 1
ATOM 539 O O . GLN A 1 71 ? -9.901 -11.366 9.083 1.00 97.38 71 GLN A O 1
ATOM 544 N N . LEU A 1 72 ? -10.631 -10.112 7.366 1.00 98.19 72 LEU A N 1
ATOM 545 C CA . LEU A 1 72 ? -10.464 -8.852 8.083 1.00 98.19 72 LEU A CA 1
ATOM 546 C C . LEU A 1 72 ? -11.612 -8.681 9.079 1.00 98.19 72 LEU A C 1
ATOM 548 O O . LEU A 1 72 ? -12.785 -8.746 8.717 1.00 98.19 72 LEU A O 1
ATOM 552 N N . ILE A 1 73 ? -11.269 -8.462 10.345 1.00 98.19 73 ILE A N 1
ATOM 553 C CA . ILE A 1 73 ? -12.229 -8.425 11.454 1.00 98.19 73 ILE A CA 1
ATOM 554 C C . ILE A 1 73 ? -11.971 -7.207 12.340 1.00 98.19 73 ILE A C 1
ATOM 556 O O . ILE A 1 73 ? -10.831 -6.776 12.461 1.00 98.19 73 ILE A O 1
ATOM 560 N N . PRO A 1 74 ? -12.986 -6.605 12.974 1.00 98.50 74 PRO A N 1
ATOM 561 C CA . PRO A 1 74 ? -12.764 -5.477 13.871 1.00 98.50 74 PRO A CA 1
ATOM 562 C C . PRO A 1 74 ? -11.892 -5.880 15.070 1.00 98.50 74 PRO A C 1
ATOM 564 O O . PRO A 1 74 ? -12.246 -6.784 15.824 1.00 98.50 74 PRO A O 1
ATOM 567 N N . LEU A 1 75 ? -10.765 -5.189 15.250 1.00 98.81 75 LEU A N 1
ATOM 568 C CA . LEU A 1 75 ? -9.828 -5.387 16.356 1.00 98.81 75 LEU A CA 1
ATOM 569 C C . LEU A 1 75 ? -9.861 -4.187 17.307 1.00 98.81 75 LEU A C 1
ATOM 571 O O . LEU A 1 75 ? -10.031 -3.045 16.869 1.00 98.81 75 LEU A O 1
ATOM 575 N N . ASP A 1 76 ? -9.685 -4.423 18.601 1.00 98.56 76 ASP A N 1
ATOM 576 C CA . ASP A 1 76 ? -9.381 -3.373 19.574 1.00 98.56 76 ASP A CA 1
ATOM 577 C C . ASP A 1 76 ? -7.912 -2.916 19.479 1.00 98.56 76 ASP A C 1
ATOM 579 O O . ASP A 1 76 ? -7.120 -3.453 18.703 1.00 98.56 76 ASP A O 1
ATOM 583 N N . THR A 1 77 ? -7.518 -1.918 20.272 1.00 98.00 77 THR A N 1
ATOM 584 C CA . THR A 1 77 ? -6.147 -1.376 20.272 1.00 98.00 77 THR A CA 1
ATOM 585 C C . THR A 1 77 ? -5.086 -2.387 20.723 1.00 98.00 77 THR A C 1
ATOM 587 O O . THR A 1 77 ? -3.907 -2.206 20.409 1.00 98.00 77 THR A O 1
ATOM 590 N N . ASN A 1 78 ? -5.470 -3.487 21.374 1.00 98.06 78 ASN A N 1
ATOM 591 C CA . ASN A 1 78 ? -4.574 -4.591 21.716 1.00 98.06 78 ASN A CA 1
ATOM 592 C C . ASN A 1 78 ? -4.425 -5.613 20.580 1.00 98.06 78 ASN A C 1
ATOM 594 O O . ASN A 1 78 ? -3.601 -6.523 20.694 1.00 98.06 78 ASN A O 1
ATOM 598 N N . GLY A 1 79 ? -5.152 -5.442 19.471 1.00 98.12 79 GLY A N 1
ATOM 599 C CA . GLY A 1 79 ? -5.168 -6.369 18.343 1.00 98.12 79 GLY A CA 1
ATOM 600 C C . GLY A 1 79 ? -6.066 -7.580 18.570 1.00 98.12 79 GLY A C 1
ATOM 601 O O . GLY A 1 79 ? -5.904 -8.579 17.873 1.00 98.12 79 GLY A O 1
ATOM 602 N N . ILE A 1 80 ? -6.972 -7.512 19.546 1.00 98.38 80 ILE A N 1
ATOM 603 C CA . ILE A 1 80 ? -7.884 -8.595 19.910 1.00 98.38 80 ILE A CA 1
ATOM 604 C C . ILE A 1 80 ? -9.223 -8.353 19.214 1.00 98.38 80 ILE A C 1
ATOM 606 O O . ILE A 1 80 ? -9.687 -7.217 19.105 1.00 98.38 80 ILE A O 1
ATOM 610 N N . TYR A 1 81 ? -9.846 -9.421 18.713 1.00 98.50 81 TYR A N 1
ATOM 611 C CA . TYR A 1 81 ? -11.154 -9.338 18.068 1.00 98.50 81 TYR A CA 1
ATOM 612 C C . TYR A 1 81 ? -12.195 -8.713 19.002 1.00 98.50 81 TYR A C 1
ATOM 614 O O . TYR A 1 81 ? -12.432 -9.202 20.104 1.00 98.50 81 TYR A O 1
ATOM 622 N N . ASN A 1 82 ? -12.829 -7.636 18.539 1.00 98.12 82 ASN A N 1
ATOM 623 C CA . ASN A 1 82 ? -13.856 -6.922 19.282 1.00 98.12 82 ASN A CA 1
ATOM 624 C C . ASN A 1 82 ? -14.963 -6.451 18.320 1.00 98.12 82 ASN A C 1
ATOM 626 O O . ASN A 1 82 ? -14.816 -5.412 17.668 1.00 98.12 82 ASN A O 1
ATOM 630 N N . PRO A 1 83 ? -16.089 -7.180 18.215 1.00 96.44 83 PRO A N 1
ATOM 631 C CA . PRO A 1 83 ? -17.163 -6.832 17.283 1.00 96.44 83 PRO A CA 1
ATOM 632 C C . PRO A 1 83 ? -17.891 -5.532 17.655 1.00 96.44 83 PRO A C 1
ATOM 634 O O . PRO A 1 83 ? -18.376 -4.812 16.775 1.00 96.44 83 PRO A O 1
ATOM 637 N N . SER A 1 84 ? -17.940 -5.191 18.943 1.00 96.06 84 SER A N 1
ATOM 638 C CA . SER A 1 84 ? -18.701 -4.049 19.452 1.00 96.06 84 SER A CA 1
ATOM 639 C C . SER A 1 84 ? -17.994 -2.728 19.151 1.00 96.06 84 SER A C 1
ATOM 641 O O . SER A 1 84 ? -18.536 -1.878 18.438 1.00 96.06 84 SER A O 1
ATOM 643 N N . SER A 1 85 ? -16.753 -2.566 19.609 1.00 95.88 85 SER A N 1
ATOM 644 C CA . SER A 1 85 ? -16.007 -1.303 19.511 1.00 95.88 85 SER A CA 1
ATOM 645 C C . SER A 1 85 ? -14.772 -1.366 18.611 1.00 95.88 85 SER A C 1
ATOM 647 O O . SER A 1 85 ? -14.256 -0.312 18.238 1.00 95.88 85 SER A O 1
ATOM 649 N N . GLY A 1 86 ? -14.342 -2.558 18.188 1.00 98.25 86 GLY A N 1
ATOM 650 C CA . GLY A 1 86 ? -13.164 -2.731 17.343 1.00 98.25 86 GLY A CA 1
ATOM 651 C C . GLY A 1 86 ? -13.297 -2.114 15.949 1.00 98.25 86 GLY A C 1
ATOM 652 O O . GLY A 1 86 ? -14.381 -1.705 15.501 1.00 98.25 86 GLY A O 1
ATOM 653 N N . ARG A 1 87 ? -12.160 -2.035 15.255 1.00 98.44 87 ARG A N 1
ATOM 654 C CA . ARG A 1 87 ? -12.011 -1.422 13.930 1.00 98.44 87 ARG A CA 1
ATOM 655 C C . ARG A 1 87 ? -11.094 -2.242 13.031 1.00 98.44 87 ARG A C 1
ATOM 657 O O . ARG A 1 87 ? -10.216 -2.955 13.506 1.00 98.44 87 ARG A O 1
ATOM 664 N N . ILE A 1 88 ? -11.310 -2.120 11.728 1.00 98.56 88 ILE A N 1
ATOM 665 C CA . ILE A 1 88 ? -10.418 -2.643 10.691 1.00 98.56 88 ILE A CA 1
ATOM 666 C C . ILE A 1 88 ? -9.623 -1.449 10.173 1.00 98.56 88 ILE A C 1
ATOM 668 O O . ILE A 1 88 ? -10.196 -0.593 9.498 1.00 98.56 88 ILE A O 1
ATOM 672 N N . VAL A 1 89 ? -8.341 -1.339 10.523 1.00 98.69 89 VAL A N 1
ATOM 673 C CA . VAL A 1 89 ? -7.530 -0.192 10.092 1.00 98.69 89 VAL A CA 1
ATOM 674 C C . VAL A 1 89 ? -6.896 -0.483 8.734 1.00 98.69 89 VAL A C 1
ATOM 676 O O . VAL A 1 89 ? -6.176 -1.474 8.570 1.00 98.69 89 VAL A O 1
ATOM 679 N N . PHE A 1 90 ? -7.171 0.407 7.779 1.00 98.75 90 PHE A N 1
ATOM 680 C CA . PHE A 1 90 ? -6.577 0.452 6.448 1.00 98.75 90 PHE A CA 1
ATOM 681 C C . PHE A 1 90 ? -5.618 1.646 6.370 1.00 98.75 90 PHE A C 1
ATOM 683 O O . PHE A 1 90 ? -6.041 2.800 6.426 1.00 98.75 90 PHE A O 1
ATOM 690 N N . LEU A 1 91 ? -4.319 1.368 6.293 1.00 98.88 91 LEU A N 1
ATOM 691 C CA . LEU A 1 91 ? -3.263 2.373 6.428 1.00 98.88 91 LEU A CA 1
ATOM 692 C C . LEU A 1 91 ? -2.613 2.689 5.078 1.00 98.88 91 LEU A C 1
ATOM 694 O O . LEU A 1 91 ? -2.239 1.778 4.344 1.00 98.88 91 LEU A O 1
ATOM 698 N N . SER A 1 92 ? -2.396 3.964 4.765 1.00 98.81 92 SER A N 1
ATOM 699 C CA . SER A 1 92 ? -1.528 4.336 3.644 1.00 98.81 92 SER A CA 1
ATOM 700 C C . SER A 1 92 ? -0.056 4.353 4.066 1.00 98.81 92 SER A C 1
ATOM 702 O O . SER A 1 92 ? 0.294 4.830 5.145 1.00 98.81 92 SER A O 1
ATOM 704 N N . ILE A 1 93 ? 0.819 3.849 3.196 1.00 98.75 93 ILE A N 1
ATOM 705 C CA . ILE A 1 93 ? 2.275 3.918 3.337 1.00 98.75 93 ILE A CA 1
ATOM 706 C C . ILE A 1 93 ? 2.846 4.427 2.022 1.00 98.75 93 ILE A C 1
ATOM 708 O O . ILE A 1 93 ? 2.656 3.830 0.959 1.00 98.75 93 ILE A O 1
ATOM 712 N N . GLY A 1 94 ? 3.567 5.538 2.072 1.00 96.81 94 GLY A N 1
ATOM 713 C CA . GLY A 1 94 ? 4.071 6.146 0.863 1.00 96.81 94 GLY A CA 1
ATOM 714 C C . GLY A 1 94 ? 4.602 7.558 0.991 1.00 96.81 94 GLY A C 1
ATOM 715 O O . GLY A 1 94 ? 4.837 8.075 2.080 1.00 96.81 94 GLY A O 1
ATOM 716 N N . MET A 1 95 ? 4.779 8.147 -0.185 1.00 94.25 95 MET A N 1
ATOM 717 C CA . MET A 1 95 ? 5.308 9.490 -0.414 1.00 94.25 95 MET A CA 1
ATOM 718 C C . MET A 1 95 ? 4.184 10.523 -0.625 1.00 94.25 95 MET A C 1
ATOM 720 O O . MET A 1 95 ? 3.010 10.219 -0.406 1.00 94.25 95 MET A O 1
ATOM 724 N N . SER A 1 96 ? 4.511 11.742 -1.069 1.00 93.50 96 SER A N 1
ATOM 725 C CA . SER A 1 96 ? 3.540 12.839 -1.243 1.00 93.50 96 SER A CA 1
ATOM 726 C C . SER A 1 96 ? 2.367 12.492 -2.167 1.00 93.50 96 SER A C 1
ATOM 728 O O . SER A 1 96 ? 1.235 12.843 -1.843 1.00 93.50 96 SER A O 1
ATOM 730 N N . ASN A 1 97 ? 2.592 11.779 -3.280 1.00 91.81 97 ASN A N 1
ATOM 731 C CA . ASN A 1 97 ? 1.485 11.357 -4.150 1.00 91.81 97 ASN A CA 1
ATOM 732 C C . ASN A 1 97 ? 0.535 10.409 -3.416 1.00 91.81 97 ASN A C 1
ATOM 734 O O . ASN A 1 97 ? -0.673 10.596 -3.476 1.00 91.81 97 ASN A O 1
ATOM 738 N N . THR A 1 98 ? 1.074 9.449 -2.661 1.00 96.12 98 THR A N 1
ATOM 739 C CA . THR A 1 98 ? 0.267 8.539 -1.842 1.00 96.12 98 THR A CA 1
ATOM 740 C C . THR A 1 98 ? -0.538 9.310 -0.801 1.00 96.12 98 THR A C 1
ATOM 742 O O . THR A 1 98 ? -1.712 9.019 -0.617 1.00 96.12 98 THR A O 1
ATOM 745 N N . ASN A 1 99 ? 0.056 10.324 -0.164 1.00 97.19 99 ASN A N 1
ATOM 746 C CA . ASN A 1 99 ? -0.647 11.168 0.802 1.00 97.19 99 ASN A CA 1
ATOM 747 C C . ASN A 1 99 ? -1.840 11.902 0.167 1.00 97.19 99 ASN A C 1
ATOM 749 O O . ASN A 1 99 ? -2.929 11.888 0.731 1.00 97.19 99 ASN A O 1
ATOM 753 N N . MET A 1 100 ? -1.653 12.505 -1.010 1.00 96.25 100 MET A N 1
ATOM 754 C CA . MET A 1 100 ? -2.718 13.231 -1.715 1.00 96.25 100 MET A CA 1
ATOM 755 C C . MET A 1 100 ? -3.811 12.293 -2.241 1.00 96.25 100 MET A C 1
ATOM 757 O O . MET A 1 100 ? -4.994 12.532 -2.011 1.00 96.25 100 MET A O 1
ATOM 761 N N . GLU A 1 101 ? -3.425 11.201 -2.903 1.00 96.50 101 GLU A N 1
ATOM 762 C CA . GLU A 1 101 ? -4.363 10.227 -3.474 1.00 96.50 101 GLU A CA 1
ATOM 763 C C . GLU A 1 101 ? -5.168 9.509 -2.389 1.00 96.50 101 GLU A C 1
ATOM 765 O O . GLU A 1 101 ? -6.383 9.364 -2.507 1.00 96.50 101 GLU A O 1
ATOM 770 N N . PHE A 1 102 ? -4.516 9.103 -1.297 1.00 97.75 102 PHE A N 1
ATOM 771 C CA . PHE A 1 102 ? -5.213 8.478 -0.180 1.00 97.75 102 PHE A CA 1
ATOM 772 C C . PHE A 1 102 ? -6.097 9.481 0.568 1.00 97.75 102 PHE A C 1
ATOM 774 O O . PHE A 1 102 ? -7.165 9.109 1.042 1.00 97.75 102 PHE A O 1
ATOM 781 N N . GLY A 1 103 ? -5.712 10.762 0.618 1.00 97.88 103 GLY A N 1
ATOM 782 C CA . GLY A 1 103 ? -6.582 11.833 1.104 1.00 97.88 103 GLY A CA 1
ATOM 783 C C . GLY A 1 103 ? -7.880 11.936 0.295 1.00 97.88 103 GLY A C 1
ATOM 784 O O . GLY A 1 103 ? -8.963 11.939 0.877 1.00 97.88 103 GLY A O 1
ATOM 785 N N . ALA A 1 104 ? -7.790 11.916 -1.038 1.00 97.12 104 ALA A N 1
ATOM 786 C CA . ALA A 1 104 ? -8.970 11.890 -1.904 1.00 97.12 104 ALA A CA 1
ATOM 787 C C . ALA A 1 104 ? -9.814 10.618 -1.694 1.00 97.12 104 ALA A C 1
ATOM 789 O O . ALA A 1 104 ? -11.039 10.700 -1.600 1.00 97.12 104 ALA A O 1
ATOM 790 N N . LEU A 1 105 ? -9.175 9.450 -1.544 1.00 96.12 105 LEU A N 1
ATOM 791 C CA . LEU A 1 105 ? -9.872 8.206 -1.205 1.00 96.12 105 LEU A CA 1
ATOM 792 C C . LEU A 1 105 ? -10.629 8.324 0.120 1.00 96.12 105 LEU A C 1
ATOM 794 O O . LEU A 1 105 ? -11.770 7.883 0.203 1.00 96.12 105 LEU A O 1
ATOM 798 N N . MET A 1 106 ? -10.023 8.916 1.149 1.00 97.44 106 MET A N 1
ATOM 799 C CA . MET A 1 106 ? -10.686 9.125 2.436 1.00 97.44 106 MET A CA 1
ATOM 800 C C . MET A 1 106 ? -11.947 9.982 2.284 1.00 97.44 106 MET A C 1
ATOM 802 O O . MET A 1 106 ? -12.970 9.643 2.876 1.00 97.44 106 MET A O 1
ATOM 806 N N . THR A 1 107 ? -11.913 11.028 1.450 1.00 96.44 107 THR A N 1
ATOM 807 C CA . THR A 1 107 ? -13.104 11.830 1.124 1.00 96.44 107 THR A CA 1
ATOM 808 C C . THR A 1 107 ? -14.183 10.987 0.443 1.00 96.44 107 THR A C 1
ATOM 810 O O . THR A 1 107 ? -15.327 11.000 0.894 1.00 96.44 107 THR A O 1
ATOM 813 N N . LEU A 1 108 ? -13.829 10.202 -0.579 1.00 94.69 108 LEU A N 1
ATOM 814 C CA . LEU A 1 108 ? -14.776 9.335 -1.297 1.00 94.69 108 LEU A CA 1
ATOM 815 C C . LEU A 1 108 ? -15.377 8.245 -0.398 1.00 94.69 108 LEU A C 1
ATOM 817 O O . LEU A 1 108 ? -16.564 7.948 -0.475 1.00 94.69 108 LEU A O 1
ATOM 821 N N . VAL A 1 109 ? -14.566 7.652 0.476 1.00 94.38 109 VAL A N 1
ATOM 822 C CA . VAL A 1 109 ? -15.019 6.635 1.432 1.00 94.38 109 VAL A CA 1
ATOM 823 C C . VAL A 1 109 ? -15.946 7.244 2.477 1.00 94.38 109 VAL A C 1
ATOM 825 O O . VAL A 1 109 ? -16.923 6.608 2.856 1.00 94.38 109 VAL A O 1
ATOM 828 N N . SER A 1 110 ? -15.677 8.471 2.930 1.00 91.31 110 SER A N 1
ATOM 829 C CA . SER A 1 110 ? -16.508 9.121 3.948 1.00 91.31 110 SER A CA 1
ATOM 830 C C . SER A 1 110 ? -17.942 9.402 3.487 1.00 91.31 110 SER A C 1
ATOM 832 O O . SER A 1 110 ? -18.833 9.491 4.329 1.00 91.31 110 SER A O 1
ATOM 834 N N . SER A 1 111 ? -18.175 9.507 2.175 1.00 89.94 111 SER A N 1
ATOM 835 C CA . SER A 1 111 ? -19.503 9.695 1.584 1.00 89.94 111 SER A CA 1
ATOM 836 C C . SER A 1 111 ? -20.157 8.402 1.079 1.00 89.94 111 SER A C 1
ATOM 838 O O . SER A 1 111 ? -21.300 8.446 0.627 1.00 89.94 111 SER A O 1
ATOM 840 N N . SER A 1 112 ? -19.469 7.257 1.141 1.00 93.38 112 SER A N 1
ATOM 841 C CA . SER A 1 112 ? -19.954 5.988 0.587 1.00 93.38 112 SER A CA 1
ATOM 842 C C . SER A 1 112 ? -20.669 5.134 1.635 1.00 93.38 112 SER A C 1
ATOM 844 O O . SER A 1 112 ? -20.162 4.915 2.735 1.00 93.38 112 SER A O 1
ATOM 846 N N . THR A 1 113 ? -21.822 4.575 1.264 1.00 93.38 113 THR A N 1
ATOM 847 C CA . THR A 1 113 ? -22.550 3.571 2.063 1.00 93.38 113 THR A CA 1
ATOM 848 C C . THR A 1 113 ? -22.083 2.137 1.810 1.00 93.38 113 THR A C 1
ATOM 850 O O . THR A 1 113 ? -22.462 1.235 2.554 1.00 93.38 113 THR A O 1
ATOM 853 N N . ASP A 1 114 ? -21.246 1.919 0.793 1.00 93.56 114 ASP A N 1
ATOM 854 C CA . ASP A 1 114 ? -20.777 0.588 0.372 1.00 93.56 114 ASP A CA 1
ATOM 855 C C . ASP A 1 114 ? -19.539 0.122 1.152 1.00 93.56 114 ASP A C 1
ATOM 857 O O . ASP A 1 114 ? -18.991 -0.958 0.922 1.00 93.56 114 ASP A O 1
ATOM 861 N N . VAL A 1 115 ? 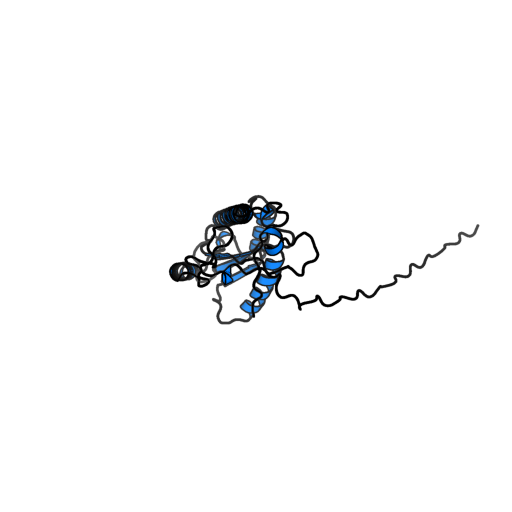-19.076 0.941 2.098 1.00 93.69 115 VAL A N 1
ATOM 862 C CA . VAL A 1 115 ? -17.914 0.659 2.933 1.00 93.69 115 VAL A CA 1
ATOM 863 C C . VAL A 1 115 ? -18.357 0.104 4.279 1.00 93.69 115 VAL A C 1
ATOM 865 O O . VAL A 1 115 ? -19.228 0.650 4.952 1.00 93.69 115 VAL A O 1
ATOM 868 N N . ASN A 1 116 ? -17.696 -0.968 4.720 1.00 93.44 116 ASN A N 1
ATOM 869 C CA . ASN A 1 116 ? -17.935 -1.539 6.039 1.00 93.44 116 ASN A CA 1
ATOM 870 C C . ASN A 1 116 ? -17.776 -0.455 7.132 1.00 93.44 116 ASN A C 1
ATOM 872 O O . ASN A 1 116 ? -16.681 0.097 7.282 1.00 93.44 116 ASN A O 1
ATOM 876 N N . PRO A 1 117 ? -18.802 -0.194 7.966 1.00 93.94 117 PRO A N 1
ATOM 877 C CA . PRO A 1 117 ? -18.783 0.892 8.949 1.00 93.94 117 PRO A CA 1
ATOM 878 C C . PRO A 1 117 ? -17.761 0.695 10.080 1.00 93.94 117 PRO A C 1
ATOM 880 O O . PRO A 1 117 ? -17.534 1.614 10.874 1.00 93.94 117 PRO A O 1
ATOM 883 N N . LYS A 1 118 ? -17.123 -0.478 10.187 1.00 96.62 118 LYS A N 1
ATOM 884 C CA . LYS A 1 118 ? -16.001 -0.748 11.103 1.00 96.62 118 LYS A CA 1
ATOM 885 C C . LYS A 1 118 ? -14.633 -0.434 10.487 1.00 96.62 118 LYS A C 1
ATOM 887 O O . LYS A 1 118 ? -13.649 -0.405 11.228 1.00 96.62 118 LYS A O 1
ATOM 892 N N . MET A 1 119 ? -14.546 -0.196 9.177 1.00 97.00 119 MET A N 1
ATOM 893 C CA . MET A 1 119 ? -13.296 0.155 8.504 1.00 97.00 119 MET A CA 1
ATOM 894 C C . MET A 1 119 ? -12.898 1.599 8.812 1.00 97.00 119 MET A C 1
ATOM 896 O O . MET A 1 119 ? -13.736 2.500 8.841 1.00 97.00 119 MET A O 1
ATOM 900 N N . ARG A 1 120 ? -11.615 1.830 9.083 1.00 97.56 120 ARG A N 1
ATOM 901 C CA . ARG A 1 120 ? -11.056 3.160 9.337 1.00 97.56 120 ARG A CA 1
ATOM 902 C C . ARG A 1 120 ? -9.815 3.345 8.488 1.00 97.56 120 ARG A C 1
ATOM 904 O O . ARG A 1 120 ? -8.895 2.535 8.558 1.00 97.56 120 ARG A O 1
ATOM 911 N N . LEU A 1 121 ? -9.816 4.402 7.685 1.00 98.56 121 LEU A N 1
ATOM 912 C CA . LEU A 1 121 ? -8.670 4.782 6.875 1.00 98.56 121 LEU A CA 1
ATOM 913 C C . LEU A 1 121 ? -7.767 5.705 7.690 1.00 98.56 121 LEU A C 1
ATOM 915 O O . LEU A 1 121 ? -8.253 6.637 8.328 1.00 98.56 121 LEU A O 1
ATOM 919 N N . VAL A 1 122 ? -6.463 5.449 7.647 1.00 98.75 122 VAL A N 1
ATOM 920 C CA . VAL A 1 122 ? -5.442 6.293 8.275 1.00 98.75 122 VAL A CA 1
ATOM 921 C C . VAL A 1 122 ? -4.390 6.631 7.229 1.00 98.75 122 VAL A C 1
ATOM 923 O O . VAL A 1 122 ? -3.843 5.736 6.584 1.00 98.75 122 VAL A O 1
ATOM 926 N N . ASN A 1 123 ? -4.106 7.919 7.046 1.00 98.69 123 ASN A N 1
ATOM 927 C CA . ASN A 1 123 ? -3.119 8.370 6.071 1.00 98.69 123 ASN A CA 1
ATOM 928 C C . ASN A 1 123 ? -1.727 8.461 6.715 1.00 98.69 123 ASN A C 1
ATOM 930 O O . ASN A 1 123 ? -1.414 9.450 7.368 1.00 98.69 123 ASN A O 1
ATOM 934 N N . GLY A 1 124 ? -0.907 7.419 6.564 1.00 98.50 124 GLY A N 1
ATOM 935 C CA . GLY A 1 124 ? 0.474 7.378 7.063 1.00 98.50 124 GLY A CA 1
ATOM 936 C C . GLY A 1 124 ? 1.522 7.811 6.030 1.00 98.50 124 GLY A C 1
ATOM 937 O O . GLY A 1 124 ? 2.720 7.867 6.332 1.00 98.50 124 GLY A O 1
ATOM 938 N N . ALA A 1 125 ? 1.106 8.090 4.794 1.00 98.31 125 ALA A N 1
ATOM 939 C CA . ALA A 1 125 ? 1.984 8.584 3.746 1.00 98.31 125 ALA A CA 1
ATOM 940 C C . ALA A 1 125 ? 2.462 10.014 4.040 1.00 98.31 125 ALA A C 1
ATOM 942 O O . ALA A 1 125 ? 1.719 10.844 4.551 1.00 98.31 125 ALA A O 1
ATOM 943 N N . GLN A 1 126 ? 3.722 10.307 3.716 1.00 97.31 126 GLN A N 1
ATOM 944 C CA . GLN A 1 126 ? 4.369 11.565 4.093 1.00 97.31 126 GLN A CA 1
ATOM 945 C C . GLN A 1 126 ? 5.168 12.128 2.916 1.00 97.31 126 GLN A C 1
ATOM 947 O O . GLN A 1 126 ? 5.886 11.403 2.225 1.00 97.31 126 GLN A O 1
ATOM 952 N N . GLY A 1 127 ? 5.053 13.436 2.681 1.00 93.62 127 GLY A N 1
ATOM 953 C CA . GLY A 1 127 ? 5.856 14.125 1.670 1.00 93.62 127 GLY A CA 1
ATOM 954 C C . GLY A 1 127 ? 7.350 14.105 2.001 1.00 93.62 127 GLY A C 1
ATOM 955 O O . GLY A 1 127 ? 7.729 14.077 3.166 1.00 93.62 127 GLY A O 1
ATOM 956 N N . GLY A 1 128 ? 8.199 14.098 0.971 1.00 89.94 128 GLY A N 1
ATOM 957 C CA . GLY A 1 128 ? 9.662 14.086 1.124 1.00 89.94 128 GLY A CA 1
ATOM 958 C C . GLY A 1 128 ? 10.284 12.706 1.369 1.00 89.94 128 GLY A C 1
ATOM 959 O O . GLY A 1 128 ? 11.502 12.568 1.284 1.00 89.94 128 GLY A O 1
ATOM 960 N N . PHE A 1 129 ? 9.475 11.669 1.603 1.00 94.19 129 PHE A N 1
ATOM 961 C CA . PHE A 1 129 ? 9.962 10.297 1.734 1.00 94.19 129 PHE A CA 1
ATOM 962 C C . PHE A 1 129 ? 9.923 9.539 0.410 1.00 94.19 129 PHE A C 1
ATOM 964 O O . PHE A 1 129 ? 9.097 9.809 -0.458 1.00 94.19 129 PHE A O 1
ATOM 971 N N . HIS A 1 130 ? 10.818 8.569 0.265 1.00 92.31 130 HIS A N 1
ATOM 972 C CA . HIS A 1 130 ? 10.937 7.699 -0.902 1.00 92.31 130 HIS A CA 1
ATOM 973 C C . HIS A 1 130 ? 11.483 6.326 -0.468 1.00 92.31 130 HIS A C 1
ATOM 975 O O . HIS A 1 130 ? 11.888 6.149 0.685 1.00 92.31 130 HIS A O 1
ATOM 981 N N . ILE A 1 131 ? 11.497 5.331 -1.357 1.00 94.31 131 ILE A N 1
ATOM 982 C CA . ILE A 1 131 ? 11.711 3.932 -0.964 1.00 94.31 131 ILE A CA 1
ATOM 983 C C . ILE A 1 131 ? 13.084 3.697 -0.322 1.00 94.31 131 ILE A C 1
ATOM 985 O O . ILE A 1 131 ? 13.183 2.876 0.583 1.00 94.31 131 ILE A O 1
ATOM 989 N N . ASN A 1 132 ? 14.110 4.462 -0.714 1.00 93.44 132 ASN A N 1
ATOM 990 C CA . ASN A 1 132 ? 15.459 4.365 -0.144 1.00 93.44 132 ASN A CA 1
ATOM 991 C C . ASN A 1 132 ? 15.520 4.766 1.339 1.00 93.44 132 ASN A C 1
ATOM 993 O O . ASN A 1 132 ? 16.425 4.331 2.039 1.00 93.44 132 ASN A O 1
ATOM 997 N N . LEU A 1 133 ? 14.538 5.526 1.835 1.00 96.19 133 LEU A N 1
ATOM 998 C CA . LEU A 1 133 ? 14.379 5.813 3.263 1.00 96.19 133 LEU A CA 1
ATOM 999 C C . LEU A 1 133 ? 13.511 4.758 3.961 1.00 96.19 133 LEU A C 1
ATOM 1001 O O . LEU A 1 133 ? 13.767 4.406 5.107 1.00 96.19 133 LEU A O 1
ATOM 1005 N N . LEU A 1 134 ? 12.495 4.225 3.275 1.00 97.38 134 LEU A N 1
ATOM 1006 C CA . LEU A 1 134 ? 11.566 3.246 3.854 1.00 97.38 134 LEU A CA 1
ATOM 1007 C C . LEU A 1 134 ? 12.188 1.855 4.044 1.00 97.38 134 LEU A C 1
ATOM 1009 O O . LEU A 1 134 ? 11.707 1.095 4.883 1.00 97.38 134 LEU A O 1
ATOM 1013 N N . ILE A 1 135 ? 13.230 1.505 3.283 1.00 97.69 135 ILE A N 1
ATOM 1014 C CA . ILE A 1 135 ? 13.966 0.242 3.473 1.00 97.69 135 ILE A CA 1
ATOM 1015 C C . ILE A 1 135 ? 14.757 0.197 4.787 1.00 97.69 135 ILE A C 1
ATOM 1017 O O . ILE A 1 135 ? 15.136 -0.890 5.215 1.00 97.69 135 ILE A O 1
ATOM 1021 N N . ASP A 1 136 ? 14.974 1.338 5.443 1.00 98.25 136 ASP A N 1
ATOM 1022 C CA . ASP A 1 136 ? 15.488 1.392 6.807 1.00 98.25 136 ASP A CA 1
ATOM 1023 C C . ASP A 1 136 ? 14.317 1.383 7.798 1.00 98.25 136 ASP A C 1
ATOM 1025 O O . ASP A 1 136 ? 13.536 2.331 7.900 1.00 98.25 136 ASP A O 1
ATOM 1029 N N . SER A 1 137 ? 14.192 0.294 8.559 1.00 98.12 137 SER A N 1
ATOM 1030 C CA . SER A 1 137 ? 13.119 0.126 9.544 1.00 98.12 137 SER A CA 1
ATOM 1031 C C . SER A 1 137 ? 13.194 1.095 10.733 1.00 98.12 137 SER A C 1
ATOM 1033 O O . SER A 1 137 ? 12.187 1.249 11.433 1.00 98.12 137 SER A O 1
ATOM 1035 N N . ASN A 1 138 ? 14.346 1.743 10.941 1.00 98.19 138 ASN A N 1
ATOM 1036 C CA . ASN A 1 138 ? 14.597 2.722 12.000 1.00 98.19 138 ASN A CA 1
ATOM 1037 C C . ASN A 1 138 ? 14.456 4.170 11.516 1.00 98.19 138 ASN A C 1
ATOM 1039 O O . ASN A 1 138 ? 14.549 5.097 12.321 1.00 98.19 138 ASN A O 1
ATOM 1043 N N . ASN A 1 139 ? 14.208 4.380 10.220 1.00 98.50 139 ASN A N 1
ATOM 1044 C CA . ASN A 1 139 ? 14.006 5.712 9.678 1.00 98.50 139 ASN A CA 1
ATOM 1045 C C . ASN A 1 139 ? 12.830 6.419 10.373 1.00 98.50 139 ASN A C 1
ATOM 1047 O O . ASN A 1 139 ? 11.791 5.805 10.645 1.00 98.50 139 ASN A O 1
ATOM 1051 N N . ILE A 1 140 ? 12.969 7.731 10.589 1.00 98.44 140 ILE A N 1
ATOM 1052 C CA . ILE A 1 140 ? 11.957 8.584 11.231 1.00 98.44 140 ILE A CA 1
ATOM 1053 C C . ILE A 1 140 ? 10.568 8.466 10.585 1.00 98.44 140 ILE A C 1
ATOM 1055 O O . ILE A 1 140 ? 9.561 8.600 11.278 1.00 98.44 140 ILE A O 1
ATOM 1059 N N . TYR A 1 141 ? 10.501 8.123 9.292 1.00 98.62 141 TYR A N 1
ATOM 1060 C CA . TYR A 1 141 ? 9.260 7.804 8.589 1.00 98.62 141 TYR A CA 1
ATOM 1061 C C . TYR A 1 141 ? 8.358 6.856 9.388 1.00 98.62 141 TYR A C 1
ATOM 1063 O O . TYR A 1 141 ? 7.165 7.116 9.554 1.00 98.62 141 TYR A O 1
ATOM 1071 N N . TRP A 1 142 ? 8.930 5.766 9.906 1.00 98.62 142 TRP A N 1
ATOM 1072 C CA . TRP A 1 142 ? 8.177 4.735 10.609 1.00 98.62 142 TRP A CA 1
ATOM 1073 C C . TRP A 1 142 ? 7.710 5.203 11.982 1.00 98.62 142 TRP A C 1
ATOM 1075 O O . TRP A 1 142 ? 6.579 4.914 12.358 1.00 98.62 142 TRP A O 1
ATOM 1085 N N . THR A 1 143 ? 8.531 5.966 12.704 1.00 98.50 143 THR A N 1
ATOM 1086 C CA . THR A 1 143 ? 8.121 6.611 13.960 1.00 98.50 143 THR A CA 1
ATOM 1087 C C . THR A 1 143 ? 6.945 7.557 13.721 1.00 98.50 143 THR A C 1
ATOM 1089 O O . THR A 1 143 ? 5.951 7.499 14.442 1.00 98.50 143 THR A O 1
ATOM 1092 N N . ASN A 1 144 ? 6.995 8.356 12.654 1.00 98.62 144 ASN A N 1
ATOM 1093 C CA . ASN A 1 144 ? 5.904 9.254 12.285 1.00 98.62 144 ASN A CA 1
ATOM 1094 C C . ASN A 1 144 ? 4.611 8.491 11.958 1.00 98.62 144 ASN A C 1
ATOM 1096 O O . ASN A 1 144 ? 3.545 8.897 12.409 1.00 98.62 144 ASN A O 1
ATOM 1100 N N . VAL A 1 145 ? 4.688 7.357 11.248 1.00 98.81 145 VAL A N 1
ATOM 1101 C CA . VAL A 1 145 ? 3.517 6.493 10.991 1.00 98.81 145 VAL A CA 1
ATOM 1102 C C . VAL A 1 145 ? 2.878 6.015 12.299 1.00 98.81 145 VAL A C 1
AT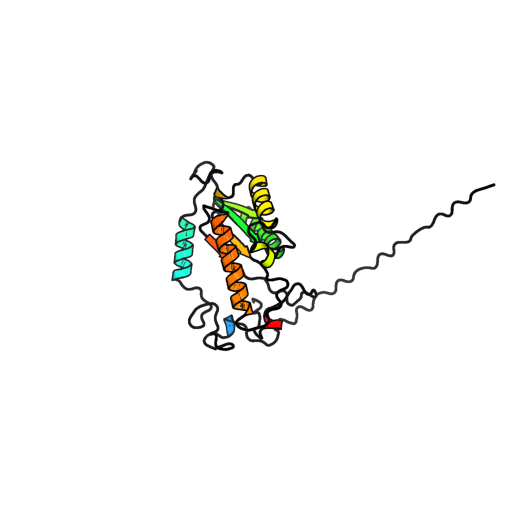OM 1104 O O . VAL A 1 145 ? 1.655 6.054 12.436 1.00 98.81 145 VAL A O 1
ATOM 1107 N N . MET A 1 146 ? 3.684 5.599 13.281 1.00 98.56 146 MET A N 1
ATOM 1108 C CA . MET A 1 146 ? 3.172 5.156 14.587 1.00 98.56 146 MET A CA 1
ATOM 1109 C C . MET A 1 146 ? 2.526 6.309 15.366 1.00 98.56 146 MET A C 1
ATOM 1111 O O . MET A 1 146 ? 1.469 6.127 15.976 1.00 98.56 146 MET A O 1
ATOM 1115 N N . ASN A 1 147 ? 3.113 7.506 15.297 1.00 98.69 147 ASN A N 1
ATOM 1116 C CA . ASN A 1 147 ? 2.551 8.713 15.903 1.00 98.69 147 ASN A CA 1
ATOM 1117 C C . ASN A 1 147 ? 1.213 9.101 15.259 1.00 98.69 147 ASN A C 1
ATOM 1119 O O . ASN A 1 147 ? 0.263 9.397 15.977 1.00 98.69 147 ASN A O 1
ATOM 1123 N N . ILE A 1 148 ? 1.104 9.034 13.928 1.00 98.69 148 ILE A N 1
ATOM 1124 C CA . ILE A 1 148 ? -0.142 9.300 13.191 1.00 98.69 148 ILE A CA 1
ATOM 1125 C C . ILE A 1 148 ? -1.236 8.301 13.583 1.00 98.69 148 ILE A C 1
ATOM 1127 O O . ILE A 1 148 ? -2.370 8.707 13.842 1.00 98.69 148 ILE A O 1
ATOM 1131 N N . LEU A 1 149 ? -0.909 7.006 13.658 1.00 98.38 149 LEU A N 1
ATOM 1132 C CA . LEU A 1 149 ? -1.851 5.976 14.108 1.00 98.38 149 LEU A CA 1
ATOM 1133 C C . LEU A 1 149 ? -2.374 6.286 15.512 1.00 98.38 149 LEU A C 1
ATOM 1135 O O . LEU A 1 149 ? -3.586 6.318 15.721 1.00 98.38 149 LEU A O 1
ATOM 1139 N N . THR A 1 150 ? -1.461 6.586 16.438 1.00 98.25 150 THR A N 1
ATOM 1140 C CA . THR A 1 150 ? -1.788 6.875 17.840 1.00 98.25 150 THR A CA 1
ATOM 1141 C C . THR A 1 150 ? -2.636 8.141 17.964 1.00 98.25 150 THR A C 1
ATOM 1143 O O . THR A 1 150 ? -3.661 8.126 18.640 1.00 98.25 150 THR A O 1
ATOM 1146 N N . ALA A 1 151 ? -2.270 9.214 17.256 1.00 98.44 151 ALA A N 1
ATOM 1147 C CA . ALA A 1 151 ? -3.036 10.460 17.205 1.00 98.44 151 ALA A CA 1
ATOM 1148 C C . ALA A 1 151 ? -4.432 10.272 16.584 1.00 98.44 151 ALA A C 1
ATOM 1150 O O . ALA A 1 151 ? -5.364 10.993 16.924 1.00 98.44 151 ALA A O 1
ATOM 1151 N N . SER A 1 152 ? -4.591 9.268 15.717 1.00 97.75 152 SER A N 1
ATOM 1152 C CA . SER A 1 152 ? -5.883 8.867 15.147 1.00 97.75 152 SER A CA 1
ATOM 1153 C C . SER A 1 152 ? -6.687 7.928 16.063 1.00 97.75 152 SER A C 1
ATOM 1155 O O . SER A 1 152 ? -7.763 7.478 15.676 1.00 97.75 152 SER A O 1
ATOM 1157 N N . GLY A 1 153 ? -6.182 7.609 17.261 1.00 97.88 153 GLY A N 1
ATOM 1158 C CA . GLY A 1 153 ? -6.831 6.715 18.223 1.00 97.88 153 GLY A CA 1
ATOM 1159 C C . GLY A 1 153 ? -6.695 5.224 17.897 1.00 97.88 153 GLY A C 1
ATOM 1160 O O . GLY A 1 153 ? -7.483 4.419 18.397 1.00 97.88 153 GLY A O 1
ATOM 1161 N N . PHE A 1 154 ? -5.724 4.843 17.062 1.00 98.56 154 PHE A N 1
ATOM 1162 C CA . PHE A 1 154 ? -5.492 3.461 16.640 1.00 98.56 154 PHE A CA 1
ATOM 1163 C C . PHE A 1 154 ? -4.103 2.960 17.025 1.00 98.56 154 PHE A C 1
ATOM 1165 O O . PHE A 1 154 ? -3.178 3.731 17.268 1.00 98.56 154 PHE A O 1
ATOM 1172 N N . SER A 1 155 ? -3.936 1.640 17.036 1.00 98.25 155 SER A N 1
ATOM 1173 C CA . SER A 1 155 ? -2.635 1.000 17.229 1.00 98.25 155 SER A CA 1
ATOM 1174 C C . SER A 1 155 ? -2.161 0.276 15.971 1.00 98.25 155 SER A C 1
ATOM 1176 O O . SER A 1 155 ? -2.946 -0.128 15.111 1.00 98.25 155 SER A O 1
ATOM 1178 N N . ALA A 1 156 ? -0.855 0.019 15.901 1.00 98.44 156 ALA A N 1
ATOM 1179 C CA . ALA A 1 156 ? -0.268 -0.823 14.861 1.00 98.44 156 ALA A CA 1
ATOM 1180 C C . ALA A 1 156 ? -0.867 -2.241 14.822 1.00 98.44 156 ALA A C 1
ATOM 1182 O O . ALA A 1 156 ? -0.923 -2.865 13.765 1.00 98.44 156 ALA A O 1
ATOM 1183 N N . LYS A 1 157 ? -1.373 -2.740 15.957 1.00 98.56 157 LYS A N 1
ATOM 1184 C CA . LYS A 1 157 ? -2.012 -4.057 16.036 1.00 98.56 157 LYS A CA 1
ATOM 1185 C C . LYS A 1 157 ? -3.401 -4.088 15.390 1.00 98.56 157 LYS A C 1
ATOM 1187 O O . LYS A 1 157 ? -3.911 -5.174 15.146 1.00 98.56 157 LYS A O 1
ATOM 1192 N N . GLN A 1 158 ? -4.017 -2.941 15.100 1.00 98.62 158 GLN A N 1
ATOM 1193 C CA . GLN A 1 158 ? -5.305 -2.874 14.394 1.00 98.62 158 GLN A CA 1
ATOM 1194 C C . GLN A 1 158 ? -5.160 -2.820 12.870 1.00 98.62 158 GLN A C 1
ATOM 1196 O O . GLN A 1 158 ? -6.143 -3.042 12.154 1.00 98.62 158 GLN A O 1
ATOM 1201 N N . VAL A 1 159 ? -3.955 -2.514 12.375 1.00 98.88 159 VAL A N 1
ATOM 1202 C CA . VAL A 1 159 ? -3.658 -2.430 10.943 1.00 98.88 159 VAL A CA 1
ATOM 1203 C C . VAL A 1 159 ? -3.747 -3.823 10.337 1.00 98.88 159 VAL A C 1
ATOM 1205 O O . VAL A 1 159 ? -3.002 -4.725 10.711 1.00 98.88 159 VAL A O 1
ATOM 1208 N N . GLN A 1 160 ? -4.677 -3.982 9.400 1.00 98.81 160 GLN A N 1
ATOM 1209 C CA . GLN A 1 160 ? -4.961 -5.255 8.733 1.00 98.81 160 GLN A CA 1
ATOM 1210 C C . GLN A 1 160 ? -4.797 -5.186 7.218 1.00 98.81 160 GLN A C 1
ATOM 1212 O O . GLN A 1 160 ? -4.526 -6.209 6.585 1.00 98.81 160 GLN A O 1
ATOM 1217 N N . ALA A 1 161 ? -4.914 -3.984 6.656 1.00 98.62 161 ALA A N 1
ATOM 1218 C CA . ALA A 1 161 ? -4.672 -3.711 5.253 1.00 98.62 161 ALA A CA 1
ATOM 1219 C C . ALA A 1 161 ? -3.764 -2.486 5.100 1.00 98.62 161 ALA A C 1
ATOM 1221 O O . ALA A 1 161 ? -3.829 -1.550 5.905 1.00 98.62 161 ALA A O 1
ATOM 1222 N N . VAL A 1 162 ? -2.949 -2.469 4.045 1.00 98.81 162 VAL A N 1
ATOM 1223 C CA . VAL A 1 162 ? -2.110 -1.321 3.677 1.00 98.81 162 VAL A CA 1
ATOM 1224 C C . VAL A 1 162 ? -2.294 -0.963 2.206 1.00 98.81 162 VAL A C 1
ATOM 1226 O O . VAL A 1 162 ? -2.283 -1.847 1.357 1.00 98.81 162 VAL A O 1
ATOM 1229 N N . TRP A 1 163 ? -2.433 0.327 1.892 1.00 98.44 163 TRP A N 1
ATOM 1230 C CA . TRP A 1 163 ? -2.197 0.847 0.545 1.00 98.44 163 TRP A CA 1
ATOM 1231 C C . TRP A 1 163 ? -0.755 1.332 0.490 1.00 98.44 163 TRP A C 1
ATOM 1233 O O . TRP A 1 163 ? -0.394 2.318 1.132 1.00 98.44 163 TRP A O 1
ATOM 1243 N N . TYR A 1 164 ? 0.073 0.661 -0.302 1.00 98.06 164 TYR A N 1
ATOM 1244 C CA . TYR A 1 164 ? 1.481 0.983 -0.457 1.00 98.06 164 TYR A CA 1
ATOM 1245 C C . TYR A 1 164 ? 1.780 1.543 -1.847 1.00 98.06 164 TYR A C 1
ATOM 1247 O O . TYR A 1 164 ? 1.496 0.916 -2.865 1.00 98.06 164 TYR A O 1
ATOM 1255 N N . LYS A 1 165 ? 2.392 2.725 -1.890 1.00 95.25 165 LYS A N 1
ATOM 1256 C CA . LYS A 1 165 ? 2.857 3.358 -3.129 1.00 95.25 165 LYS A CA 1
ATOM 1257 C C . LYS A 1 165 ? 4.085 4.199 -2.850 1.00 95.25 165 LYS A C 1
ATOM 1259 O O . LYS A 1 165 ? 4.110 4.961 -1.882 1.00 95.25 165 LYS A O 1
ATOM 1264 N N . ASN A 1 166 ? 5.110 4.078 -3.687 1.00 91.75 166 ASN A N 1
ATOM 1265 C CA . ASN A 1 166 ? 6.357 4.800 -3.475 1.00 91.75 166 ASN A CA 1
ATOM 1266 C C . ASN A 1 166 ? 7.124 5.081 -4.775 1.00 91.75 166 ASN A C 1
ATOM 1268 O O . ASN A 1 166 ? 6.680 4.710 -5.859 1.00 91.75 166 ASN A O 1
ATOM 1272 N N . VAL A 1 167 ? 8.263 5.759 -4.647 1.00 88.06 167 VAL A N 1
ATOM 1273 C CA . VAL A 1 167 ? 9.186 6.094 -5.735 1.00 88.06 167 VAL A CA 1
ATOM 1274 C C . VAL A 1 167 ? 10.615 5.739 -5.334 1.00 88.06 167 VAL A C 1
ATOM 1276 O O . VAL A 1 167 ? 10.966 5.813 -4.157 1.00 88.06 167 VAL A O 1
ATOM 1279 N N . ASP A 1 168 ? 11.445 5.381 -6.311 1.00 87.56 168 ASP A N 1
ATOM 1280 C CA . ASP A 1 168 ? 12.888 5.203 -6.134 1.00 87.56 168 ASP A CA 1
ATOM 1281 C C . ASP A 1 168 ? 13.655 6.458 -6.552 1.00 87.56 168 ASP A C 1
ATOM 1283 O O . ASP A 1 168 ? 14.293 6.515 -7.602 1.00 87.56 168 ASP A O 1
ATOM 1287 N N . GLN A 1 169 ? 13.524 7.504 -5.737 1.00 83.00 169 GLN A N 1
ATOM 1288 C CA . GLN A 1 169 ? 14.201 8.771 -5.981 1.00 83.00 169 GLN A CA 1
ATOM 1289 C C . GLN A 1 169 ? 15.717 8.620 -5.796 1.00 83.00 169 GLN A C 1
ATOM 1291 O O . GLN A 1 169 ? 16.172 8.089 -4.782 1.00 83.00 169 GLN A O 1
ATOM 1296 N N . GLY A 1 170 ? 16.489 9.142 -6.753 1.00 72.81 170 GLY A N 1
ATOM 1297 C CA . GLY A 1 170 ? 17.952 9.190 -6.675 1.00 72.81 170 GLY A CA 1
ATOM 1298 C C . GLY A 1 170 ? 18.666 7.902 -7.091 1.00 72.81 170 GLY A C 1
ATOM 1299 O O . GLY A 1 170 ? 19.872 7.799 -6.891 1.00 72.81 170 GLY A O 1
ATOM 1300 N N . SER A 1 171 ? 17.958 6.925 -7.666 1.00 75.25 171 SER A N 1
ATOM 1301 C CA . SER A 1 171 ? 18.618 5.753 -8.245 1.00 75.25 171 SER A CA 1
ATOM 1302 C C . SER A 1 171 ? 19.450 6.139 -9.470 1.00 75.25 171 SER A C 1
ATOM 1304 O O . SER A 1 171 ? 18.976 6.862 -10.345 1.00 75.25 171 SER A O 1
ATOM 1306 N N . THR A 1 172 ? 20.680 5.633 -9.537 1.00 72.69 172 THR A N 1
ATOM 1307 C CA . THR A 1 172 ? 21.609 5.817 -10.664 1.00 72.69 172 THR A CA 1
ATOM 1308 C C . THR A 1 172 ? 21.733 4.571 -11.542 1.00 72.69 172 THR A C 1
ATOM 1310 O O . THR A 1 172 ? 22.370 4.624 -12.594 1.00 72.69 172 THR A O 1
ATOM 1313 N N . ASP A 1 173 ? 21.128 3.448 -11.136 1.00 77.94 173 ASP A N 1
ATOM 1314 C CA . ASP A 1 173 ? 21.131 2.216 -11.923 1.00 77.94 173 ASP A CA 1
ATOM 1315 C C . ASP A 1 173 ? 20.223 2.382 -13.145 1.00 77.94 173 ASP A C 1
ATOM 1317 O O . ASP A 1 173 ? 19.011 2.553 -13.025 1.00 77.94 173 ASP A O 1
ATOM 1321 N N . THR A 1 174 ? 20.838 2.334 -14.323 1.00 75.88 174 THR A N 1
ATOM 1322 C CA . THR A 1 174 ? 20.191 2.466 -15.636 1.00 75.88 174 THR A CA 1
ATOM 1323 C C . THR A 1 174 ? 20.151 1.145 -16.402 1.00 75.88 174 THR A C 1
ATOM 1325 O O . THR A 1 174 ? 19.728 1.083 -17.556 1.00 75.88 174 THR A O 1
ATOM 1328 N N . THR A 1 175 ? 20.594 0.056 -15.774 1.00 83.62 175 THR A N 1
ATOM 1329 C CA . THR A 1 175 ? 20.742 -1.233 -16.440 1.00 83.62 175 THR A CA 1
ATOM 1330 C C . THR A 1 175 ? 19.435 -2.021 -16.437 1.00 83.62 175 THR A C 1
ATOM 1332 O O . THR A 1 175 ? 18.631 -1.966 -15.503 1.00 83.62 175 THR A O 1
ATOM 1335 N N . PHE A 1 176 ? 19.233 -2.822 -17.484 1.00 83.69 176 PHE A N 1
ATOM 1336 C CA . PHE A 1 176 ? 18.138 -3.785 -17.552 1.00 83.69 176 PHE A CA 1
ATOM 1337 C C . PHE A 1 176 ? 18.704 -5.209 -17.547 1.00 83.69 176 PHE A C 1
ATOM 1339 O O . PHE A 1 176 ? 19.561 -5.493 -18.385 1.00 83.69 176 PHE A O 1
ATOM 1346 N N . PRO A 1 177 ? 18.247 -6.103 -16.652 1.00 87.88 177 PRO A N 1
ATOM 1347 C CA . PRO A 1 177 ? 17.173 -5.940 -15.662 1.00 87.88 177 PRO A CA 1
ATOM 1348 C C . PRO A 1 177 ? 17.643 -5.401 -14.290 1.00 87.88 177 PRO A C 1
ATOM 1350 O O . PRO A 1 177 ? 16.905 -5.551 -13.314 1.00 87.88 177 PRO A O 1
ATOM 1353 N N . GLY A 1 178 ? 18.859 -4.851 -14.168 1.00 87.69 178 GLY A N 1
ATOM 1354 C CA . GLY A 1 178 ? 19.446 -4.454 -12.878 1.00 87.69 178 GLY A CA 1
ATOM 1355 C C . GLY A 1 178 ? 18.547 -3.528 -12.058 1.00 87.69 178 GLY A C 1
ATOM 1356 O O . GLY A 1 178 ? 18.151 -3.900 -10.949 1.00 87.69 178 GLY A O 1
ATOM 1357 N N . TYR A 1 179 ? 18.091 -2.420 -12.649 1.00 86.25 179 TYR A N 1
ATOM 1358 C CA . TYR A 1 179 ? 17.228 -1.464 -11.955 1.00 86.25 179 TYR A CA 1
ATOM 1359 C C . TYR A 1 179 ? 15.893 -2.084 -11.501 1.00 86.25 179 TYR A C 1
ATOM 1361 O O . TYR A 1 179 ? 15.594 -2.029 -10.303 1.00 86.25 179 TYR A O 1
ATOM 1369 N N . PRO A 1 180 ? 15.104 -2.759 -12.370 1.00 85.62 180 PRO A N 1
ATOM 1370 C CA . PRO A 1 180 ? 13.898 -3.465 -11.933 1.00 85.62 180 PRO A CA 1
ATOM 1371 C C . PRO A 1 180 ? 14.144 -4.509 -10.834 1.00 85.62 180 PRO A C 1
ATOM 1373 O O . PRO A 1 180 ? 13.321 -4.660 -9.929 1.00 85.62 180 PRO A O 1
ATOM 1376 N N . ASN A 1 181 ? 15.269 -5.230 -10.880 1.00 89.56 181 ASN A N 1
ATOM 1377 C CA . ASN A 1 181 ? 15.630 -6.205 -9.850 1.00 89.56 181 ASN A CA 1
ATOM 1378 C C . ASN A 1 181 ? 15.936 -5.527 -8.507 1.00 89.56 181 ASN A C 1
ATOM 1380 O O . ASN A 1 181 ? 15.459 -5.997 -7.470 1.00 89.56 181 ASN A O 1
ATOM 1384 N N . SER A 1 182 ? 16.683 -4.422 -8.527 1.00 89.94 182 SER A N 1
ATOM 1385 C CA . SER A 1 182 ? 16.976 -3.600 -7.350 1.00 89.94 182 SER A CA 1
ATOM 1386 C C . SER A 1 182 ? 15.691 -3.036 -6.741 1.00 89.94 182 SER A C 1
ATOM 1388 O O . SER A 1 182 ? 15.427 -3.217 -5.550 1.00 89.94 182 SER A O 1
ATOM 1390 N N . LEU A 1 183 ? 14.812 -2.464 -7.568 1.00 89.75 183 LEU A N 1
ATOM 1391 C CA . LEU A 1 183 ? 13.524 -1.934 -7.127 1.00 89.75 183 LEU A CA 1
ATOM 1392 C C . LEU A 1 183 ? 12.626 -3.025 -6.522 1.00 89.75 183 LEU A C 1
ATOM 1394 O O . LEU A 1 183 ? 12.045 -2.834 -5.451 1.00 89.75 183 LEU A O 1
ATOM 1398 N N . ARG A 1 184 ? 12.569 -4.210 -7.148 1.00 91.50 184 ARG A N 1
ATOM 1399 C CA . ARG A 1 184 ? 11.866 -5.380 -6.597 1.00 91.50 184 ARG A CA 1
ATOM 1400 C C . ARG A 1 184 ? 12.412 -5.768 -5.222 1.00 91.50 184 ARG A C 1
ATOM 1402 O O . ARG A 1 184 ? 11.625 -6.065 -4.322 1.00 91.50 184 ARG A O 1
ATOM 1409 N N . ALA A 1 185 ? 13.733 -5.765 -5.042 1.00 95.31 185 ALA A N 1
ATOM 1410 C CA . ALA A 1 185 ? 14.359 -6.075 -3.759 1.00 95.31 185 ALA A CA 1
ATOM 1411 C C . ALA A 1 185 ? 13.990 -5.043 -2.682 1.00 95.31 185 ALA A C 1
ATOM 1413 O O . ALA A 1 185 ? 13.578 -5.430 -1.589 1.00 95.31 185 ALA A O 1
ATOM 1414 N N . LYS A 1 186 ? 14.033 -3.745 -3.005 1.00 95.12 186 LYS A N 1
ATOM 1415 C CA . LYS A 1 186 ? 13.622 -2.669 -2.088 1.00 95.12 186 LYS A CA 1
ATOM 1416 C C . LYS A 1 186 ? 12.156 -2.806 -1.671 1.00 95.12 186 LYS A C 1
ATOM 1418 O O . LYS A 1 186 ? 11.852 -2.752 -0.480 1.00 95.12 186 LYS A O 1
ATOM 1423 N N . HIS A 1 187 ? 11.249 -3.066 -2.615 1.00 96.12 187 HIS A N 1
ATOM 1424 C CA . HIS A 1 187 ? 9.842 -3.319 -2.293 1.00 96.12 187 HIS A CA 1
ATOM 1425 C C . HIS A 1 187 ? 9.671 -4.538 -1.381 1.00 96.12 187 HIS A C 1
ATOM 1427 O O . HIS A 1 187 ? 8.938 -4.457 -0.398 1.00 96.12 187 HIS A O 1
ATOM 1433 N N . LYS A 1 188 ? 10.387 -5.640 -1.642 1.00 97.81 188 LYS A N 1
ATOM 1434 C CA . LYS A 1 188 ? 10.378 -6.821 -0.764 1.00 97.81 188 LYS A CA 1
ATOM 1435 C C . LYS A 1 188 ? 10.828 -6.475 0.660 1.00 97.81 188 LYS A C 1
ATOM 1437 O O . LYS A 1 188 ? 10.187 -6.912 1.613 1.00 97.81 188 LYS A O 1
ATOM 1442 N N . THR A 1 189 ? 11.876 -5.665 0.814 1.00 98.56 189 THR A N 1
ATOM 1443 C CA . THR A 1 189 ? 12.331 -5.182 2.126 1.00 98.56 189 THR A CA 1
ATOM 1444 C C . THR A 1 189 ? 11.242 -4.380 2.835 1.00 98.56 189 THR A C 1
ATOM 1446 O O . THR A 1 189 ? 10.927 -4.683 3.984 1.00 98.56 189 THR A O 1
ATOM 1449 N N . VAL A 1 190 ? 10.596 -3.428 2.153 1.00 98.44 190 VAL A N 1
ATOM 1450 C CA . VAL A 1 190 ? 9.497 -2.649 2.750 1.00 98.44 190 VAL A CA 1
ATOM 1451 C C . VAL A 1 190 ? 8.328 -3.549 3.156 1.00 98.44 190 VAL A C 1
ATOM 1453 O O . VAL A 1 190 ? 7.828 -3.419 4.268 1.00 98.44 190 VAL A O 1
ATOM 1456 N N . LEU A 1 191 ? 7.918 -4.505 2.317 1.00 98.12 191 LEU A N 1
ATOM 1457 C CA . LEU A 1 191 ? 6.840 -5.447 2.652 1.00 98.12 191 LEU A CA 1
ATOM 1458 C C . LEU A 1 191 ? 7.170 -6.304 3.888 1.00 98.12 191 LEU A C 1
ATOM 1460 O O . LEU A 1 191 ? 6.293 -6.541 4.719 1.00 98.12 191 LEU A O 1
ATOM 1464 N N . ASN A 1 192 ? 8.429 -6.724 4.050 1.00 98.50 192 ASN A N 1
ATOM 1465 C CA . ASN A 1 192 ? 8.878 -7.419 5.260 1.00 98.50 192 ASN A CA 1
ATOM 1466 C C . ASN A 1 192 ? 8.821 -6.505 6.494 1.00 98.50 192 ASN A C 1
ATOM 1468 O O . ASN A 1 192 ? 8.363 -6.931 7.552 1.00 98.50 192 ASN A O 1
ATOM 1472 N N . ILE A 1 193 ? 9.231 -5.240 6.358 1.00 98.75 193 ILE A N 1
ATOM 1473 C CA . ILE A 1 193 ? 9.135 -4.249 7.438 1.00 98.75 193 ILE A CA 1
ATOM 1474 C C . ILE A 1 193 ? 7.674 -4.030 7.845 1.00 98.75 193 ILE A C 1
ATOM 1476 O O . ILE A 1 193 ? 7.376 -4.016 9.038 1.00 98.75 193 ILE A O 1
ATOM 1480 N N . LEU A 1 194 ? 6.757 -3.914 6.879 1.00 98.69 194 LEU A N 1
ATOM 1481 C CA . LEU A 1 194 ? 5.323 -3.784 7.146 1.00 98.69 194 LEU A CA 1
ATOM 1482 C C . LEU A 1 194 ? 4.790 -4.978 7.940 1.00 98.69 194 LEU A C 1
ATOM 1484 O O . LEU A 1 194 ? 4.138 -4.780 8.962 1.00 98.69 194 LEU A O 1
ATOM 1488 N N . ARG A 1 195 ? 5.115 -6.207 7.519 1.00 97.50 195 ARG A N 1
ATOM 1489 C CA . ARG A 1 195 ? 4.716 -7.428 8.236 1.00 97.50 195 ARG A CA 1
ATOM 1490 C C . ARG A 1 195 ? 5.239 -7.453 9.676 1.00 97.50 195 ARG A C 1
ATOM 1492 O O . ARG A 1 195 ? 4.527 -7.896 10.568 1.00 97.50 195 ARG A O 1
ATOM 1499 N N . ASN A 1 196 ? 6.453 -6.957 9.911 1.00 98.25 196 ASN A N 1
ATOM 1500 C CA . ASN A 1 196 ? 7.045 -6.919 11.250 1.00 98.25 196 ASN A CA 1
ATOM 1501 C C . ASN A 1 196 ? 6.434 -5.825 12.140 1.00 98.25 196 ASN A C 1
ATOM 1503 O O . ASN A 1 196 ? 6.247 -6.041 13.334 1.00 98.25 196 ASN A O 1
ATOM 1507 N N . LYS A 1 197 ? 6.129 -4.645 11.583 1.00 98.31 197 LYS A N 1
ATOM 1508 C CA . LYS A 1 197 ? 5.571 -3.512 12.343 1.00 98.31 197 LYS A CA 1
ATOM 1509 C C . LYS A 1 197 ? 4.076 -3.668 12.635 1.00 98.31 197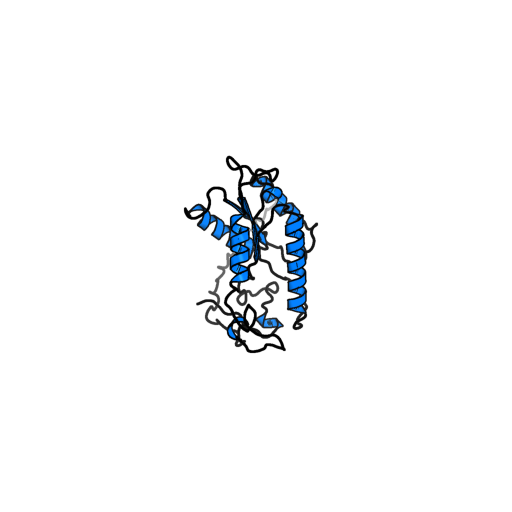 LYS A C 1
ATOM 1511 O O . LYS A 1 197 ? 3.602 -3.152 13.644 1.00 98.31 197 LYS A O 1
ATOM 1516 N N . PHE A 1 198 ? 3.346 -4.383 11.782 1.00 98.56 198 PHE A N 1
ATOM 1517 C CA . PHE A 1 198 ? 1.897 -4.551 11.866 1.00 98.56 198 PHE A CA 1
ATOM 1518 C C . PHE A 1 198 ? 1.551 -6.037 11.992 1.00 98.56 198 PHE A C 1
ATOM 1520 O O . PHE A 1 198 ? 1.327 -6.727 11.001 1.00 98.56 198 PHE A O 1
ATOM 1527 N N . SER A 1 199 ? 1.497 -6.537 13.228 1.00 97.94 199 SER A N 1
ATOM 1528 C CA . SER A 1 199 ? 1.364 -7.974 13.524 1.00 97.94 199 SER A CA 1
ATOM 1529 C C . SER A 1 199 ? 0.088 -8.630 12.986 1.00 97.94 199 SER A C 1
ATOM 1531 O O . SER A 1 199 ? 0.049 -9.845 12.831 1.00 97.94 199 SER A O 1
ATOM 1533 N N . ASN A 1 200 ? -0.952 -7.838 12.713 1.00 98.56 200 ASN A N 1
ATOM 1534 C CA . ASN A 1 200 ? -2.220 -8.301 12.150 1.00 98.56 200 ASN A CA 1
ATOM 1535 C C . ASN A 1 200 ? -2.396 -7.914 10.672 1.00 98.56 200 ASN A C 1
ATOM 1537 O O . ASN A 1 200 ? -3.491 -8.076 10.137 1.00 98.56 200 ASN A O 1
ATOM 1541 N N . LEU A 1 201 ? -1.350 -7.425 9.994 1.00 98.69 201 LEU A N 1
ATOM 1542 C CA . LEU A 1 201 ? -1.405 -7.101 8.570 1.00 98.69 201 LEU A CA 1
ATOM 1543 C C . LEU A 1 201 ? -1.599 -8.370 7.740 1.00 98.69 201 LEU A C 1
ATOM 1545 O O . LEU A 1 201 ? -0.755 -9.266 7.747 1.00 98.69 201 LEU A O 1
ATOM 1549 N N . LYS A 1 202 ? -2.695 -8.414 6.983 1.00 98.06 202 LYS A N 1
ATOM 1550 C CA . LYS A 1 202 ? -3.044 -9.544 6.116 1.00 98.06 202 LYS A CA 1
ATOM 1551 C C . LYS A 1 202 ? -2.944 -9.192 4.637 1.00 98.06 202 LYS A C 1
ATOM 1553 O O . LYS A 1 202 ? -2.563 -10.045 3.842 1.00 98.06 202 LYS A O 1
ATOM 1558 N N . GLU A 1 203 ? -3.237 -7.944 4.270 1.00 97.06 203 GLU A N 1
ATOM 1559 C CA . GLU A 1 203 ? -3.321 -7.525 2.869 1.00 97.06 203 GLU A CA 1
ATOM 1560 C C . GLU A 1 203 ? -2.535 -6.238 2.581 1.00 97.06 203 GLU A C 1
ATOM 1562 O O . GLU A 1 203 ? -2.548 -5.288 3.359 1.00 97.06 203 GLU A O 1
ATOM 1567 N N . CYS A 1 204 ? -1.848 -6.192 1.439 1.00 97.38 204 CYS A N 1
ATOM 1568 C CA . CYS A 1 204 ? -1.139 -5.004 0.972 1.00 97.38 204 CYS A CA 1
ATOM 1569 C C . CYS A 1 204 ? -1.472 -4.750 -0.500 1.00 97.38 204 CYS A C 1
ATOM 1571 O O . CYS A 1 204 ? -1.102 -5.533 -1.376 1.00 97.38 204 CYS A O 1
ATOM 1573 N N . TYR A 1 205 ? -2.153 -3.639 -0.763 1.00 95.56 205 TYR A N 1
ATOM 1574 C CA . TYR A 1 205 ? -2.448 -3.132 -2.094 1.00 95.56 205 TYR A CA 1
ATOM 1575 C C . TYR A 1 205 ? -1.267 -2.294 -2.565 1.00 95.56 205 TYR A C 1
ATOM 1577 O O . TYR A 1 205 ? -1.057 -1.176 -2.097 1.00 95.56 205 TYR A O 1
ATOM 1585 N N . MET A 1 206 ? -0.473 -2.846 -3.478 1.00 93.12 206 MET A N 1
ATOM 1586 C CA . MET A 1 206 ? 0.683 -2.158 -4.036 1.00 93.12 206 MET A CA 1
ATOM 1587 C C . MET A 1 206 ? 0.291 -1.423 -5.319 1.00 93.12 206 MET A C 1
ATOM 1589 O O . MET A 1 206 ? -0.088 -2.051 -6.305 1.00 93.12 206 MET A O 1
ATOM 1593 N N . ALA A 1 207 ? 0.404 -0.097 -5.307 1.00 89.50 207 ALA A N 1
ATOM 1594 C CA . ALA A 1 207 ? 0.160 0.746 -6.470 1.00 89.50 207 ALA A CA 1
ATOM 1595 C C . ALA A 1 207 ? 1.477 1.260 -7.061 1.00 89.50 207 ALA A C 1
ATOM 1597 O O . ALA A 1 207 ? 2.424 1.595 -6.342 1.00 89.50 207 ALA A O 1
ATOM 1598 N N . SER A 1 208 ? 1.524 1.344 -8.390 1.00 84.81 208 SER A N 1
ATOM 1599 C CA . SER A 1 208 ? 2.630 1.976 -9.098 1.00 84.81 208 SER A CA 1
ATOM 1600 C C . SER A 1 208 ? 2.624 3.487 -8.877 1.00 84.81 208 SER A C 1
ATOM 1602 O O . SER A 1 208 ? 1.613 4.106 -8.517 1.00 84.81 208 SER A O 1
ATOM 1604 N N . ARG A 1 209 ? 3.772 4.114 -9.131 1.00 78.75 209 ARG A N 1
ATOM 1605 C CA . ARG A 1 209 ? 3.824 5.565 -9.274 1.00 78.75 209 ARG A CA 1
ATOM 1606 C C . ARG A 1 209 ? 2.938 6.003 -10.448 1.00 78.75 209 ARG A C 1
ATOM 1608 O O . ARG A 1 209 ? 2.818 5.279 -11.434 1.00 78.75 209 ARG A O 1
ATOM 1615 N N . ILE A 1 210 ? 2.298 7.161 -10.306 1.00 76.25 210 ILE A N 1
ATOM 1616 C CA . ILE A 1 210 ? 1.634 7.842 -11.426 1.00 76.25 210 ILE A CA 1
ATOM 1617 C C . ILE A 1 210 ? 2.683 8.333 -12.426 1.00 76.25 210 ILE A C 1
ATOM 1619 O O . ILE A 1 210 ? 3.834 8.554 -12.051 1.00 76.25 210 ILE A O 1
ATOM 1623 N N . TYR A 1 211 ? 2.276 8.525 -13.678 1.00 75.44 211 TYR A N 1
ATOM 1624 C CA . TYR A 1 211 ? 3.125 9.162 -14.679 1.00 75.44 211 TYR A CA 1
ATOM 1625 C C . TYR A 1 211 ? 3.533 10.567 -14.220 1.00 75.44 211 TYR A C 1
ATOM 1627 O O . TYR A 1 211 ? 2.680 1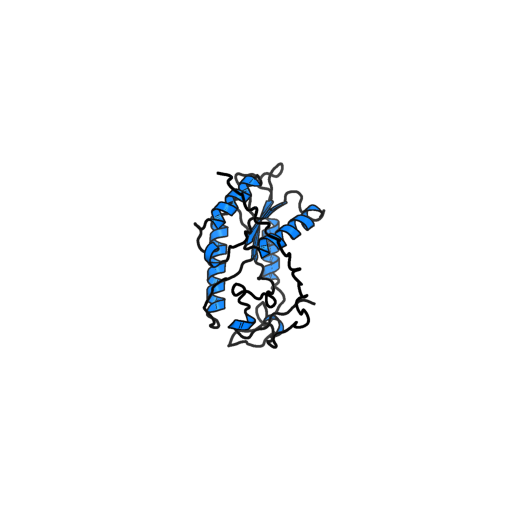1.362 -13.824 1.00 75.44 211 TYR A O 1
ATOM 1635 N N . ALA A 1 212 ? 4.822 10.884 -14.295 1.00 72.69 212 ALA A N 1
ATOM 1636 C CA . ALA A 1 212 ? 5.357 12.209 -14.006 1.00 72.69 212 ALA A CA 1
ATOM 1637 C C . ALA A 1 212 ? 6.253 12.747 -15.129 1.00 72.69 212 ALA A C 1
ATOM 1639 O O . ALA A 1 212 ? 7.096 13.602 -14.871 1.00 72.69 212 ALA A O 1
ATOM 1640 N N . GLY A 1 213 ? 6.061 12.315 -16.380 1.00 68.06 213 GLY A N 1
ATOM 1641 C CA . GLY A 1 213 ? 6.845 12.831 -17.512 1.00 68.06 213 GLY A CA 1
ATOM 1642 C C . GLY A 1 213 ? 6.601 14.311 -17.849 1.00 68.06 213 GLY A C 1
ATOM 1643 O O . GLY A 1 213 ? 7.313 14.863 -18.678 1.00 68.06 213 GLY A O 1
ATOM 1644 N N . TYR A 1 214 ? 5.648 14.976 -17.184 1.00 67.00 214 TYR A N 1
ATOM 1645 C CA . TYR A 1 214 ? 5.488 16.438 -17.216 1.00 67.00 214 TYR A CA 1
ATOM 1646 C C . TYR A 1 214 ? 6.273 17.173 -16.117 1.00 67.00 214 TYR A C 1
ATOM 1648 O O . TYR A 1 214 ? 6.250 18.403 -16.045 1.00 67.00 214 TYR A O 1
ATOM 1656 N N . ALA A 1 215 ? 6.942 16.448 -15.219 1.00 67.69 215 ALA A N 1
ATOM 1657 C CA . ALA A 1 215 ? 7.716 17.058 -14.153 1.00 67.69 215 ALA A CA 1
ATOM 1658 C C . ALA A 1 215 ? 9.071 17.551 -14.681 1.00 67.69 215 ALA A C 1
ATOM 1660 O O . ALA A 1 215 ? 9.797 16.827 -15.352 1.00 67.69 215 ALA A O 1
ATOM 1661 N N . THR A 1 216 ? 9.437 18.780 -14.328 1.00 64.25 216 THR A N 1
ATOM 1662 C CA . THR A 1 216 ? 10.670 19.437 -14.797 1.00 64.25 216 THR A CA 1
ATOM 1663 C C . THR A 1 216 ? 11.866 19.246 -13.858 1.00 64.25 216 THR A C 1
ATOM 1665 O O . THR A 1 216 ? 12.983 19.628 -14.195 1.00 64.25 216 THR A O 1
ATOM 1668 N N . GLY A 1 217 ? 11.652 18.672 -12.668 1.00 63.25 217 GLY A N 1
ATOM 1669 C CA . GLY A 1 217 ? 12.691 18.469 -11.655 1.00 63.25 217 GLY A CA 1
ATOM 1670 C C . GLY A 1 217 ? 13.353 17.081 -11.708 1.00 63.25 217 GLY A C 1
ATOM 1671 O O . GLY A 1 217 ? 12.699 16.107 -12.087 1.00 63.25 217 GLY A O 1
ATOM 1672 N N . PRO A 1 218 ? 14.603 16.944 -11.218 1.00 60.09 218 PRO A N 1
ATOM 1673 C CA . PRO A 1 218 ? 15.399 15.709 -11.300 1.00 60.09 218 PRO A CA 1
ATOM 1674 C C . PRO A 1 218 ? 14.897 14.566 -10.397 1.00 60.09 218 PRO A C 1
ATOM 1676 O O . PRO A 1 218 ? 15.389 13.445 -10.469 1.00 60.09 218 PRO A O 1
ATOM 1679 N N . ALA A 1 219 ? 13.906 14.824 -9.540 1.00 59.03 219 ALA A N 1
ATOM 1680 C CA . ALA A 1 219 ? 13.330 13.846 -8.616 1.00 59.03 219 ALA A CA 1
ATOM 1681 C C . ALA A 1 219 ? 12.347 12.851 -9.275 1.00 59.03 219 ALA A C 1
ATOM 1683 O O . ALA A 1 219 ? 11.704 12.074 -8.569 1.00 59.03 219 ALA A O 1
ATOM 1684 N N . ASN A 1 220 ? 12.205 12.880 -10.604 1.00 64.31 220 ASN A N 1
ATOM 1685 C CA . ASN A 1 220 ? 11.167 12.162 -11.347 1.00 64.31 220 ASN A CA 1
ATOM 1686 C C . ASN A 1 220 ? 11.754 11.263 -12.450 1.00 64.31 220 ASN A C 1
ATOM 1688 O O . ASN A 1 220 ? 11.412 11.455 -13.616 1.00 64.31 220 ASN A O 1
ATOM 1692 N N . PRO A 1 221 ? 12.652 10.309 -12.139 1.00 57.50 221 PRO A N 1
ATOM 1693 C CA . PRO A 1 221 ? 13.136 9.393 -13.162 1.00 57.50 221 PRO A CA 1
ATOM 1694 C C . PRO A 1 221 ? 11.971 8.511 -13.637 1.00 57.50 221 PRO A C 1
ATOM 1696 O O . PRO A 1 221 ? 11.498 7.639 -12.908 1.00 57.50 221 PRO A O 1
ATOM 1699 N N . GLU A 1 222 ? 11.476 8.766 -14.847 1.00 56.78 222 GLU A N 1
ATOM 1700 C CA . GLU A 1 222 ? 10.519 7.888 -15.519 1.00 56.78 222 GLU A CA 1
ATOM 1701 C C . GLU A 1 222 ? 11.256 6.685 -16.135 1.00 56.78 222 GLU A C 1
ATOM 1703 O O . GLU A 1 222 ? 12.361 6.849 -16.668 1.00 56.78 222 GLU A O 1
ATOM 1708 N N . PRO A 1 223 ? 10.656 5.476 -16.142 1.00 52.31 223 PRO A N 1
ATOM 1709 C CA . PRO A 1 223 ? 11.251 4.299 -16.782 1.00 52.31 223 PRO A CA 1
ATOM 1710 C C . PRO A 1 223 ? 11.587 4.519 -18.266 1.00 52.31 223 PRO A C 1
ATOM 1712 O O . PRO A 1 223 ? 12.503 3.887 -18.796 1.00 52.31 223 PRO A O 1
ATOM 1715 N N . SER A 1 224 ? 10.870 5.433 -18.929 1.00 47.75 224 SER A N 1
ATOM 1716 C CA . SER A 1 224 ? 11.040 5.764 -20.344 1.00 47.75 224 SER A CA 1
ATOM 1717 C C . SER A 1 224 ? 12.371 6.430 -20.673 1.00 47.75 224 SER A C 1
ATOM 1719 O O . SER A 1 224 ? 12.867 6.244 -21.781 1.00 47.75 224 SER A O 1
ATOM 1721 N N . ILE A 1 225 ? 12.977 7.147 -19.725 1.00 45.94 225 ILE A N 1
ATOM 1722 C CA . ILE A 1 225 ? 14.262 7.821 -19.948 1.00 45.94 225 ILE A CA 1
ATOM 1723 C C . ILE A 1 225 ? 15.441 6.877 -19.661 1.00 45.94 225 ILE A C 1
ATOM 1725 O O . ILE A 1 225 ? 16.511 7.051 -20.236 1.00 45.94 225 ILE A O 1
ATOM 1729 N N . LEU A 1 226 ? 15.254 5.836 -18.837 1.00 46.66 226 LEU A N 1
ATOM 1730 C CA . LEU A 1 226 ? 16.339 4.915 -18.470 1.00 46.66 226 LEU A CA 1
ATOM 1731 C C . LEU A 1 226 ? 16.344 3.593 -19.250 1.00 46.66 226 LEU A C 1
ATOM 1733 O O . LEU A 1 226 ? 17.410 3.008 -19.424 1.00 46.66 226 LEU A O 1
ATOM 1737 N N . LEU A 1 227 ? 15.185 3.089 -19.692 1.00 55.56 227 LEU A N 1
ATOM 1738 C CA . LEU A 1 227 ? 15.074 1.693 -20.134 1.00 55.56 227 LEU A CA 1
ATOM 1739 C C . LEU A 1 227 ? 14.487 1.501 -21.538 1.00 55.56 227 LEU A C 1
ATOM 1741 O O . LEU A 1 227 ? 14.693 0.431 -22.085 1.00 55.56 227 LEU A O 1
ATOM 1745 N N . GLY A 1 228 ? 13.822 2.482 -22.162 1.00 53.03 228 GLY A N 1
ATOM 1746 C CA . GLY A 1 228 ? 13.255 2.328 -23.519 1.00 53.03 228 GLY A CA 1
ATOM 1747 C C . GLY A 1 228 ? 11.887 1.627 -23.588 1.00 53.03 228 GLY A C 1
ATOM 1748 O O . GLY A 1 228 ? 11.543 1.045 -24.615 1.00 53.03 228 GLY A O 1
ATOM 1749 N N . LEU A 1 229 ? 11.106 1.679 -22.501 1.00 55.19 229 LEU A N 1
ATOM 1750 C CA . LEU A 1 229 ? 9.694 1.267 -22.449 1.00 55.19 229 LEU A CA 1
ATOM 1751 C C . LEU A 1 229 ? 8.785 2.486 -22.253 1.00 55.19 229 LEU A C 1
ATOM 1753 O O . LEU A 1 229 ? 9.127 3.410 -21.515 1.00 55.19 229 LEU A O 1
ATOM 1757 N N . GLY A 1 230 ? 7.620 2.482 -22.903 1.00 54.25 230 GLY A N 1
ATOM 1758 C CA . GLY A 1 230 ? 6.642 3.568 -22.801 1.00 54.25 230 GLY A CA 1
ATOM 1759 C C . GLY A 1 230 ? 5.758 3.459 -21.558 1.00 54.25 230 GLY A C 1
ATOM 1760 O O . GLY A 1 230 ? 5.562 2.375 -21.007 1.00 54.25 230 GLY A O 1
ATOM 1761 N N . CYS A 1 231 ? 5.170 4.578 -21.140 1.00 59.53 231 CYS A N 1
ATOM 1762 C CA . CYS A 1 231 ? 4.034 4.581 -20.221 1.00 59.53 231 CYS A CA 1
ATOM 1763 C C . CYS A 1 231 ? 2.752 4.734 -21.038 1.00 59.53 231 CYS A C 1
ATOM 1765 O O . CYS A 1 231 ? 2.672 5.612 -21.895 1.00 59.53 231 CYS A O 1
ATOM 1767 N N . LYS A 1 232 ? 1.745 3.900 -20.770 1.00 61.72 232 LYS A N 1
ATOM 1768 C CA . LYS A 1 232 ? 0.414 4.073 -21.352 1.00 61.72 232 LYS A CA 1
ATOM 1769 C C . LYS A 1 232 ? -0.376 5.050 -20.487 1.00 61.72 232 LYS A C 1
ATOM 1771 O O . LYS A 1 232 ? -0.654 4.748 -19.328 1.00 61.72 232 LYS A O 1
ATOM 1776 N N . MET A 1 233 ? -0.729 6.203 -21.043 1.00 54.59 233 MET A N 1
ATOM 1777 C CA . MET A 1 233 ? -1.741 7.070 -20.440 1.00 54.59 233 MET A CA 1
ATOM 1778 C C . MET A 1 233 ? -3.101 6.387 -20.636 1.00 54.59 233 MET A C 1
ATOM 1780 O O . MET A 1 233 ? -3.401 5.926 -21.737 1.00 54.59 233 MET A O 1
ATOM 1784 N N . GLY A 1 234 ? -3.873 6.220 -19.560 1.00 51.62 234 GLY A N 1
ATOM 1785 C CA . GLY A 1 234 ? -5.217 5.648 -19.654 1.00 51.62 234 GLY A CA 1
ATOM 1786 C C . GLY A 1 234 ? -6.119 6.552 -20.495 1.00 51.62 234 GLY A C 1
ATOM 1787 O O . GLY A 1 234 ? -6.056 7.771 -20.336 1.00 51.62 234 GLY A O 1
ATOM 1788 N N . ASN A 1 235 ? -6.916 5.947 -21.378 1.00 33.78 235 ASN A N 1
ATOM 1789 C CA . ASN A 1 235 ? -8.082 6.593 -21.981 1.00 33.78 235 ASN A CA 1
ATOM 1790 C C . ASN A 1 235 ? -9.282 6.440 -21.049 1.00 33.78 235 ASN A C 1
ATOM 1792 O O . ASN A 1 235 ? -9.398 5.341 -20.454 1.00 33.78 235 ASN A O 1
#

Secondary structure (DSSP, 8-state):
-------------------PPP-TT----SPPBTTTSTT-EETTEE-SSBGGGB-SPPHHHHHHHHHHHTT---B-TTS-B-TTT-BEEEEEEESHHHHHHHHHHHHHHHT-SSS-TTEEEEE---TT--HHHHTSTTSHHHHHHHHHHHHTT--GGGEEEEEEE---TT-----TTHHHHHHHHHHHHHHHHHHHH-TT--EEEEEPPPP-TT--STT---HHHHTS-B-----